Protein AF-A0A3N5Q572-F1 (afdb_monomer_lite)

Secondary structure (DSSP, 8-state):
-HHHHHHHHTTPEEE--TTHHHHHT-TTHHHHHHSHHHHHHT-HHHHHHHH-------B-HHHHHHHHHHHHHHHHHHHHHSPPHHHH-HHHHHHHHHHHHT-----HHHHHHHHHSEEE-GGG-HHHHHHHHHS-TTT-SHHHHHHHHHHH-GGGGGSPEEETTEEE-TT--HHHHHHHHHHHTTT-------HHHHHHHHTHHHHHHHHHSHHHHT-TTB-HHHHHHHHHHHHTS--GGGHHHHHHHHHHHHHHHHHH--

Foldseek 3Di:
DVPLLVCVVVQHEAEDAVLVCLLALNFLVQCVPPVVVCLLVVVLVSVVVSLDDPAFCFFDPVVVVVVVVVSSVLSVVLCVPPDRCVVCPVSVSRSVSCVVSVSPPDDLVVVVSVVRHNYHYPCVPPVNVVVSVVDPPVCRRLQVVLVVCCVPPVVVQQQFDDDPQDTHHRPDGPVRVVVNCVVVVVVDPGDPPCVLVVVVVVCLVVLVCQLVDPCNVPPNGGPSVSLVCLSCCCPVVVPVVSSRNNVVV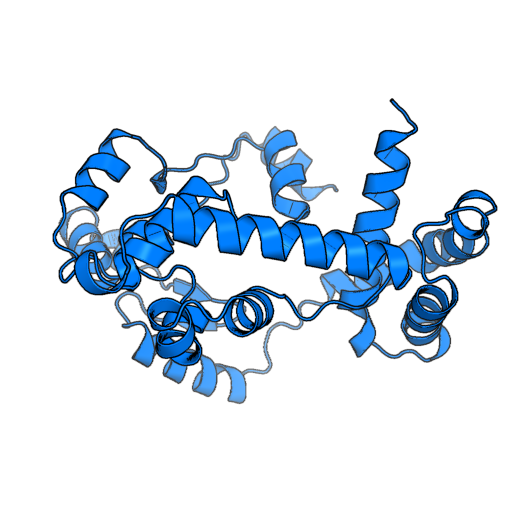VSVVVVVVVVVVD

Sequence (262 aa):
MQFYSALHNQNKIVIDGTYGELARRRFLNNILLKGRGAVFNRDYEKIISLLRANRPQIFREDYVRQMKKGVRYLVEEAFNTLPPAKEYGIKNWLELFMIRNHLVTTTAEQARSDKMLINYMPFIQPSLLKIIFQTPAGKRNNNLFYKIIKQLSPELSKIPLVKGDVIYPFGLGTLSTSVYIRLKGRTKTGYKDNLQYDFLNSLEEYVQDTINSGDFLSCDYYDHQEIKNIVNGYYTNKNLSLANDLDWWLTFDIWRKNLHNR

Radius of gyration: 21.71 Å; chains: 1; bounding box: 51×47×58 Å

pLDDT: mean 86.16, std 10.63, range [45.09, 98.0]

Structure (mmCIF, N/CA/C/O backbone):
data_AF-A0A3N5Q572-F1
#
_entry.id   AF-A0A3N5Q572-F1
#
loop_
_atom_site.group_PDB
_atom_site.id
_atom_site.type_symbol
_atom_site.label_atom_id
_atom_site.label_alt_id
_atom_site.label_comp_id
_atom_site.label_asym_id
_atom_site.label_entity_id
_atom_site.label_seq_id
_atom_site.pdbx_PDB_ins_code
_atom_site.Cartn_x
_atom_site.Cartn_y
_atom_site.Cartn_z
_atom_site.occupancy
_atom_site.B_iso_or_equiv
_atom_site.auth_seq_id
_atom_site.auth_comp_id
_atom_site.auth_asym_id
_atom_site.auth_atom_id
_atom_site.pdbx_PDB_model_num
ATOM 1 N N . MET A 1 1 ? 21.287 -2.437 -0.243 1.00 46.19 1 MET A N 1
ATOM 2 C CA . MET A 1 1 ? 21.520 -3.786 0.333 1.00 46.19 1 MET A CA 1
ATOM 3 C C . MET A 1 1 ? 22.348 -3.787 1.626 1.00 46.19 1 MET A C 1
ATOM 5 O O . MET A 1 1 ? 22.076 -4.626 2.469 1.00 46.19 1 MET A O 1
ATOM 9 N N . GLN A 1 2 ? 23.287 -2.854 1.849 1.00 50.19 2 GLN A N 1
ATOM 10 C CA . GLN A 1 2 ? 24.156 -2.850 3.047 1.00 50.19 2 GLN A CA 1
ATOM 11 C C . GLN A 1 2 ? 23.438 -2.659 4.404 1.00 50.19 2 GLN A C 1
ATOM 13 O O . GLN A 1 2 ? 23.922 -3.156 5.417 1.00 50.19 2 GLN A O 1
ATOM 18 N N . PHE A 1 3 ? 22.279 -1.991 4.449 1.00 60.66 3 PHE A N 1
ATOM 19 C CA . PHE A 1 3 ? 21.608 -1.680 5.720 1.00 60.66 3 PHE A CA 1
ATOM 20 C C . PHE A 1 3 ? 20.979 -2.893 6.418 1.00 60.66 3 PHE A C 1
ATOM 22 O O . PHE A 1 3 ? 21.098 -3.015 7.634 1.00 60.66 3 PHE A O 1
ATOM 29 N N . TYR A 1 4 ? 20.336 -3.809 5.688 1.00 67.25 4 TYR A N 1
ATOM 30 C CA . TYR A 1 4 ? 19.666 -4.952 6.318 1.00 67.25 4 TYR A CA 1
ATOM 31 C C . TYR A 1 4 ? 20.654 -5.975 6.871 1.00 67.25 4 TYR A C 1
ATOM 33 O O . TYR A 1 4 ? 20.485 -6.424 8.000 1.00 67.25 4 TYR A O 1
ATOM 41 N N . SER A 1 5 ? 21.743 -6.250 6.151 1.00 70.00 5 SER A N 1
ATOM 42 C CA . SER A 1 5 ? 22.830 -7.086 6.668 1.00 70.00 5 SER A CA 1
ATOM 43 C C . SER A 1 5 ? 23.487 -6.458 7.900 1.00 70.00 5 SER A C 1
ATOM 45 O O . SER A 1 5 ? 23.776 -7.163 8.859 1.00 70.00 5 SER A O 1
ATOM 47 N N . ALA A 1 6 ? 23.670 -5.131 7.925 1.00 76.94 6 ALA A N 1
ATOM 48 C CA . ALA A 1 6 ? 24.192 -4.440 9.103 1.00 76.94 6 ALA A CA 1
ATOM 49 C C . ALA A 1 6 ? 23.246 -4.557 10.311 1.00 76.94 6 ALA A C 1
ATOM 51 O O . ALA A 1 6 ? 23.702 -4.852 11.413 1.00 76.94 6 ALA A O 1
ATOM 52 N N . LEU A 1 7 ? 21.936 -4.379 10.114 1.00 79.12 7 LEU A N 1
ATOM 53 C CA . LEU A 1 7 ? 20.933 -4.530 11.174 1.00 79.12 7 LEU A CA 1
ATOM 54 C C . LEU A 1 7 ? 20.849 -5.971 11.692 1.00 79.12 7 LEU A C 1
ATOM 56 O O . LEU A 1 7 ? 20.799 -6.176 12.905 1.00 79.12 7 LEU A O 1
ATOM 60 N N . HIS A 1 8 ? 20.893 -6.953 10.790 1.00 78.19 8 HIS A N 1
ATOM 61 C CA . HIS A 1 8 ? 20.947 -8.371 11.134 1.00 78.19 8 HIS A CA 1
ATOM 62 C C . HIS A 1 8 ? 22.201 -8.696 11.957 1.00 78.19 8 HIS A C 1
ATOM 64 O O . HIS A 1 8 ? 22.098 -9.252 13.044 1.00 78.19 8 HIS A O 1
ATOM 70 N N . ASN A 1 9 ? 23.381 -8.268 11.497 1.00 82.69 9 ASN A N 1
ATOM 71 C CA . ASN A 1 9 ? 24.654 -8.502 12.192 1.00 82.69 9 ASN A CA 1
ATOM 72 C C . ASN A 1 9 ? 24.723 -7.811 13.561 1.00 82.69 9 ASN A C 1
ATOM 74 O O . ASN A 1 9 ? 25.453 -8.246 14.446 1.00 82.69 9 ASN A O 1
ATOM 78 N N . GLN A 1 10 ? 23.955 -6.739 13.750 1.00 85.44 10 GLN A N 1
ATOM 79 C CA . GLN A 1 10 ? 23.807 -6.050 15.029 1.00 85.44 10 GLN A CA 1
ATOM 80 C C . GLN A 1 10 ? 22.695 -6.640 15.917 1.00 85.44 10 GLN A C 1
ATOM 82 O O . GLN A 1 10 ? 22.351 -6.027 16.932 1.00 85.44 10 GLN A O 1
ATOM 87 N N . ASN A 1 11 ? 22.111 -7.785 15.540 1.00 84.25 11 ASN A N 1
ATOM 88 C CA . ASN A 1 11 ? 20.992 -8.435 16.227 1.00 84.25 11 ASN A CA 1
ATOM 89 C C . ASN A 1 11 ? 19.823 -7.473 16.502 1.00 84.25 11 ASN A C 1
ATOM 91 O O . ASN A 1 11 ? 19.213 -7.488 17.574 1.00 84.25 11 ASN A O 1
ATOM 95 N N . LYS A 1 12 ? 19.531 -6.578 15.551 1.00 84.81 12 LYS A N 1
ATOM 96 C CA . LYS A 1 12 ? 18.399 -5.656 15.667 1.00 84.81 12 LYS A CA 1
ATOM 97 C C . LYS A 1 12 ? 17.111 -6.359 15.256 1.00 84.81 12 LYS A C 1
ATOM 99 O O . LYS A 1 12 ? 17.065 -7.071 14.257 1.00 84.81 12 LYS A O 1
ATOM 104 N N . ILE A 1 13 ? 16.057 -6.103 16.022 1.00 83.56 13 ILE A N 1
ATOM 105 C CA . ILE A 1 13 ? 14.702 -6.582 15.749 1.00 83.56 13 ILE A CA 1
ATOM 106 C C . ILE A 1 13 ? 13.901 -5.417 15.177 1.00 83.56 13 ILE A C 1
ATOM 108 O O . ILE A 1 13 ? 13.904 -4.318 15.738 1.00 83.56 13 ILE A O 1
ATOM 112 N N . VAL A 1 14 ? 13.200 -5.657 14.073 1.00 84.19 14 VAL A N 1
ATOM 113 C CA . VAL A 1 14 ? 12.215 -4.715 13.537 1.00 84.19 14 VAL A CA 1
ATOM 114 C C . VAL A 1 14 ? 10.890 -4.957 14.243 1.00 84.19 14 VAL A C 1
ATOM 116 O O . VAL A 1 14 ? 10.452 -6.095 14.358 1.00 84.19 14 VAL A O 1
ATOM 119 N N . ILE A 1 15 ? 10.250 -3.894 14.732 1.00 83.75 15 ILE A N 1
ATOM 120 C CA . ILE A 1 15 ? 8.913 -3.973 15.329 1.00 83.75 15 ILE A CA 1
ATOM 121 C C . ILE A 1 15 ? 7.907 -3.404 14.331 1.00 83.75 15 ILE A C 1
ATOM 123 O O . ILE A 1 15 ? 7.868 -2.191 14.115 1.00 83.75 15 ILE A O 1
ATOM 127 N N . ASP A 1 16 ? 7.074 -4.264 13.750 1.00 80.44 16 ASP A N 1
ATOM 128 C CA . ASP A 1 16 ? 6.058 -3.870 12.773 1.00 80.44 16 ASP A CA 1
ATOM 129 C C . ASP A 1 16 ? 4.677 -3.664 13.425 1.00 80.44 16 ASP A C 1
ATOM 131 O O . ASP A 1 16 ? 4.068 -4.546 14.039 1.00 80.44 16 ASP A O 1
ATOM 135 N N . GLY A 1 17 ? 4.167 -2.442 13.270 1.00 78.12 17 GLY A N 1
ATOM 136 C CA . GLY A 1 17 ? 2.892 -1.982 13.801 1.00 78.12 17 GLY A CA 1
ATOM 137 C C . GLY A 1 17 ? 1.684 -2.113 12.867 1.00 78.12 17 GLY A C 1
ATOM 138 O O . GLY A 1 17 ? 0.626 -1.602 13.238 1.00 78.12 17 GLY A O 1
ATOM 139 N N . THR A 1 18 ? 1.802 -2.737 11.689 1.00 75.44 18 THR A N 1
ATOM 140 C CA . THR A 1 18 ? 0.791 -2.716 10.606 1.00 75.44 18 THR A CA 1
ATOM 141 C C . THR A 1 18 ? -0.612 -3.108 11.082 1.00 75.44 18 THR A C 1
ATOM 143 O O . THR A 1 18 ? -1.583 -2.382 10.856 1.00 75.44 18 THR A O 1
ATOM 146 N N . TYR A 1 19 ? -0.737 -4.195 11.848 1.00 77.31 19 TYR A N 1
ATOM 147 C CA . TYR A 1 19 ? -2.032 -4.646 12.380 1.00 77.31 19 TYR A CA 1
ATOM 148 C C . TYR A 1 19 ? -2.569 -3.791 13.538 1.00 77.31 19 TYR A C 1
ATOM 150 O O . TYR A 1 19 ? -3.722 -3.948 13.943 1.00 77.31 19 TYR A O 1
ATOM 158 N N . GLY A 1 20 ? -1.800 -2.819 14.037 1.00 81.81 20 GLY A N 1
ATOM 159 C CA . GLY A 1 20 ? -2.283 -1.829 15.001 1.00 81.81 20 GLY A CA 1
ATOM 160 C C . GLY A 1 20 ? -3.432 -0.977 14.452 1.00 81.81 20 GLY A C 1
ATOM 161 O O . GLY A 1 20 ? -4.252 -0.470 15.222 1.00 81.81 20 GLY A O 1
ATOM 162 N N . GLU A 1 21 ? -3.564 -0.874 13.127 1.00 80.56 21 GLU A N 1
ATOM 163 C CA . GLU A 1 21 ? -4.696 -0.202 12.484 1.00 80.56 21 GLU A CA 1
ATOM 164 C C . GLU A 1 21 ? -6.033 -0.934 12.715 1.00 80.56 21 GLU A C 1
ATOM 166 O O . GLU A 1 21 ? -7.078 -0.274 12.714 1.00 80.56 21 GLU A O 1
ATOM 171 N N . LEU A 1 22 ? -6.016 -2.245 13.019 1.00 79.75 22 LEU A N 1
ATOM 172 C CA . LEU A 1 22 ? -7.206 -3.006 13.432 1.00 79.75 22 LEU A CA 1
ATOM 173 C C . LEU A 1 22 ? -7.758 -2.446 14.741 1.00 79.75 22 LEU A C 1
ATOM 175 O O . LEU A 1 22 ? -8.937 -2.120 14.867 1.00 79.75 22 LEU A O 1
ATOM 179 N N . ALA A 1 23 ? -6.869 -2.275 15.716 1.00 80.75 23 ALA A N 1
ATOM 180 C CA . ALA A 1 23 ? -7.218 -1.792 17.041 1.00 80.75 23 ALA A CA 1
ATOM 181 C C . ALA A 1 23 ? -7.601 -0.305 17.054 1.00 80.75 23 ALA A C 1
ATOM 183 O O . ALA A 1 23 ? -8.328 0.155 17.935 1.00 80.75 23 ALA A O 1
ATOM 184 N N . ARG A 1 24 ? -7.117 0.461 16.071 1.00 80.38 24 ARG A N 1
ATOM 185 C CA . ARG A 1 24 ? -7.415 1.891 15.905 1.00 80.38 24 ARG A CA 1
ATOM 186 C C . ARG A 1 24 ? -8.598 2.160 14.974 1.00 80.38 24 ARG A C 1
ATOM 188 O O . ARG A 1 24 ? -9.027 3.311 14.891 1.00 80.38 24 ARG A O 1
ATOM 195 N N . ARG A 1 25 ? -9.123 1.126 14.303 1.00 79.00 25 ARG A N 1
ATOM 196 C CA . ARG A 1 25 ? -10.220 1.182 13.319 1.00 79.00 25 ARG A CA 1
ATOM 197 C C . ARG A 1 25 ? -9.937 2.086 12.127 1.00 79.00 25 ARG A C 1
ATOM 199 O O . ARG A 1 25 ? -10.730 2.970 11.796 1.00 79.00 25 ARG A O 1
ATOM 206 N N . ARG A 1 26 ? -8.773 1.895 11.515 1.00 77.44 26 ARG A N 1
ATOM 207 C CA . ARG A 1 26 ? -8.289 2.760 10.430 1.00 77.44 26 ARG A CA 1
ATOM 208 C C . ARG A 1 26 ? -8.079 2.041 9.100 1.00 77.44 26 ARG A C 1
ATOM 210 O O . ARG A 1 26 ? -7.725 2.689 8.114 1.00 77.44 26 ARG A O 1
ATOM 217 N N . PHE A 1 27 ? -8.352 0.740 9.048 1.00 77.19 27 PHE A N 1
ATOM 218 C CA . PHE A 1 27 ? -8.340 -0.003 7.796 1.00 77.19 27 PHE A CA 1
ATOM 219 C C . PHE A 1 27 ? -9.382 0.520 6.810 1.00 77.19 27 PHE A C 1
ATOM 221 O O . PHE A 1 27 ? -10.511 0.836 7.184 1.00 77.19 27 PHE A O 1
ATOM 228 N N . LEU A 1 28 ? -8.976 0.606 5.539 1.00 79.31 28 LEU A N 1
ATOM 229 C CA . LEU A 1 28 ? -9.836 0.977 4.414 1.00 79.31 28 LEU A CA 1
ATOM 230 C C . LEU A 1 28 ? -10.645 2.263 4.644 1.00 79.31 28 LEU A C 1
ATOM 232 O O . LEU A 1 28 ? -11.775 2.397 4.173 1.00 79.31 28 LEU A O 1
ATOM 236 N N . ASN A 1 29 ? -10.054 3.254 5.324 1.00 81.56 29 ASN A N 1
ATOM 237 C CA . ASN A 1 29 ? -10.704 4.544 5.572 1.00 81.56 29 ASN A CA 1
ATOM 238 C C . ASN A 1 29 ? -11.203 5.216 4.282 1.00 81.56 29 ASN A C 1
ATOM 240 O O . ASN A 1 29 ? -12.213 5.909 4.313 1.00 81.56 29 ASN A O 1
ATOM 244 N N . ASN A 1 30 ? -10.541 4.998 3.141 1.00 81.69 30 ASN A N 1
ATOM 245 C CA . ASN A 1 30 ? -11.011 5.518 1.857 1.00 81.69 30 ASN A CA 1
ATOM 246 C C . ASN A 1 30 ? -12.386 4.938 1.471 1.00 81.69 30 ASN A C 1
ATOM 248 O O . ASN A 1 30 ? -13.273 5.686 1.067 1.00 81.69 30 ASN A O 1
ATOM 252 N N . ILE A 1 31 ? -12.602 3.635 1.684 1.00 88.25 31 ILE A N 1
ATOM 253 C CA . ILE A 1 31 ? -13.906 2.988 1.475 1.00 88.25 31 ILE A CA 1
ATOM 254 C C . ILE A 1 31 ? -14.907 3.454 2.529 1.00 88.25 31 ILE A C 1
ATOM 256 O O . ILE A 1 31 ? -16.041 3.780 2.193 1.00 88.25 31 ILE A O 1
ATOM 260 N N . LEU A 1 32 ? -14.493 3.576 3.790 1.00 87.38 32 LEU A N 1
ATOM 261 C CA . LEU A 1 32 ? -15.371 4.089 4.840 1.00 87.38 32 LEU A CA 1
ATOM 262 C C . LEU A 1 32 ? -15.890 5.506 4.533 1.00 87.38 32 LEU A C 1
ATOM 264 O O . LEU A 1 32 ? -17.063 5.791 4.768 1.00 87.38 32 LEU A O 1
ATOM 268 N N . LEU A 1 33 ? -15.022 6.389 4.032 1.00 86.50 33 LEU A N 1
ATOM 269 C CA . LEU A 1 33 ? -15.335 7.799 3.796 1.00 86.50 33 LEU A CA 1
ATOM 270 C C . LEU A 1 33 ? -16.029 8.037 2.450 1.00 86.50 33 LEU A C 1
ATOM 272 O O . LEU A 1 33 ? -16.951 8.843 2.386 1.00 86.50 33 LEU A O 1
ATOM 276 N N . LYS A 1 34 ? -15.596 7.358 1.382 1.00 89.94 34 LYS A N 1
ATOM 277 C CA . LYS A 1 34 ? -16.059 7.616 0.003 1.00 89.94 34 LYS A CA 1
ATOM 278 C C . LYS A 1 34 ? -16.878 6.479 -0.609 1.00 89.94 34 LYS A C 1
ATOM 280 O O . LYS A 1 34 ? -17.519 6.677 -1.635 1.00 89.94 34 LYS A O 1
ATOM 285 N N . GLY A 1 35 ? -16.839 5.291 -0.013 1.00 90.94 35 GLY A N 1
ATOM 286 C CA . GLY A 1 35 ? -17.440 4.059 -0.535 1.00 90.94 35 GLY A CA 1
ATOM 287 C C . GLY A 1 35 ? -18.535 3.472 0.351 1.00 90.94 35 GLY A C 1
ATOM 288 O O . GLY A 1 35 ? -18.957 2.345 0.118 1.00 90.94 35 GLY A O 1
ATOM 289 N N . ARG A 1 36 ? -19.020 4.196 1.369 1.00 92.75 36 ARG A N 1
ATOM 290 C CA . ARG A 1 36 ? -20.021 3.661 2.308 1.00 92.75 36 ARG A CA 1
ATOM 291 C C . ARG A 1 36 ? -21.300 3.195 1.614 1.00 92.75 36 ARG A C 1
ATOM 293 O O . ARG A 1 36 ? -21.785 2.108 1.915 1.00 92.75 36 ARG A O 1
ATOM 300 N N . GLY A 1 37 ? -21.818 3.997 0.684 1.00 93.69 37 GLY A N 1
ATOM 301 C CA . GLY A 1 37 ? -22.975 3.618 -0.132 1.00 93.69 37 GLY A CA 1
ATOM 302 C C . GLY A 1 37 ? -22.694 2.375 -0.976 1.00 93.69 37 GLY A C 1
ATOM 303 O O . GLY A 1 37 ? -23.518 1.469 -1.011 1.00 93.69 37 GLY A O 1
ATOM 304 N N . ALA A 1 38 ? -21.492 2.281 -1.552 1.00 94.56 38 ALA A N 1
ATOM 305 C CA . ALA A 1 38 ? -21.084 1.130 -2.349 1.00 94.56 38 ALA A CA 1
ATOM 306 C C . ALA A 1 38 ? -21.069 -0.173 -1.539 1.00 94.56 38 ALA A C 1
ATOM 308 O O . ALA A 1 38 ? -21.547 -1.193 -2.023 1.00 94.56 38 ALA A O 1
ATOM 309 N N . VAL A 1 39 ? -20.627 -0.138 -0.275 1.00 94.62 39 VAL A N 1
ATOM 310 C CA . VAL A 1 39 ? -20.701 -1.316 0.606 1.00 94.62 39 VAL A CA 1
ATOM 311 C C . VAL A 1 39 ? -22.153 -1.728 0.869 1.00 94.62 39 VAL A C 1
ATOM 313 O O . VAL A 1 39 ? -22.484 -2.907 0.801 1.00 94.62 39 VAL A O 1
ATOM 316 N N . PHE A 1 40 ? -23.046 -0.780 1.162 1.00 94.38 40 PHE A N 1
ATOM 317 C CA . PHE A 1 40 ? -24.444 -1.116 1.460 1.00 94.38 40 PHE A CA 1
ATOM 318 C C . PHE A 1 40 ? -25.248 -1.573 0.244 1.00 94.38 40 PHE A C 1
ATOM 320 O O . PHE A 1 40 ? -26.175 -2.367 0.410 1.00 94.38 40 PHE A O 1
ATOM 327 N N . ASN A 1 41 ? -24.887 -1.084 -0.940 1.00 94.94 41 ASN A N 1
ATOM 328 C CA . ASN A 1 41 ? -25.555 -1.394 -2.199 1.00 94.94 41 ASN A CA 1
ATOM 329 C C . ASN A 1 41 ? -24.874 -2.531 -2.970 1.00 94.94 41 ASN A C 1
ATOM 331 O O . ASN A 1 41 ? -25.345 -2.877 -4.047 1.00 94.94 41 ASN A O 1
ATOM 335 N N . ARG A 1 42 ? -23.786 -3.105 -2.433 1.00 94.06 42 ARG A N 1
ATOM 336 C CA . ARG A 1 42 ? -22.972 -4.131 -3.105 1.00 94.06 42 ARG A CA 1
ATOM 337 C C . ARG A 1 42 ? -22.466 -3.675 -4.485 1.00 94.06 42 ARG A C 1
ATOM 339 O O . ARG A 1 42 ? -22.431 -4.448 -5.433 1.00 94.06 42 ARG A O 1
ATOM 346 N N . ASP A 1 43 ? -22.063 -2.411 -4.596 1.00 95.06 43 ASP A N 1
ATOM 347 C CA . ASP A 1 43 ? -21.454 -1.860 -5.813 1.00 95.06 43 ASP A CA 1
ATOM 348 C C . ASP A 1 43 ? -19.975 -2.262 -5.875 1.00 95.06 43 ASP A C 1
ATOM 350 O O . ASP A 1 43 ? -19.090 -1.590 -5.331 1.00 95.06 43 ASP A O 1
ATOM 354 N N . TYR A 1 44 ? -19.720 -3.408 -6.505 1.00 93.81 44 TYR A N 1
ATOM 355 C CA . TYR A 1 44 ? -18.394 -4.012 -6.585 1.00 93.81 44 TYR A CA 1
ATOM 356 C C . TYR A 1 44 ? -17.398 -3.114 -7.318 1.00 93.81 44 TYR A C 1
ATOM 358 O O . TYR A 1 44 ? -16.288 -2.910 -6.831 1.00 93.81 44 TYR A O 1
ATOM 366 N N . GLU A 1 45 ? -17.801 -2.507 -8.435 1.00 93.25 45 GLU A N 1
ATOM 367 C CA . GLU A 1 45 ? -16.923 -1.669 -9.257 1.00 93.25 45 GLU A CA 1
ATOM 368 C C . GLU A 1 45 ? -16.438 -0.442 -8.487 1.00 93.25 45 GLU A C 1
ATOM 370 O O . GLU A 1 45 ? -15.246 -0.105 -8.502 1.00 93.25 45 GLU A O 1
ATOM 375 N N . LYS A 1 46 ? -17.327 0.195 -7.716 1.00 94.06 46 LYS A N 1
ATOM 376 C CA . LYS A 1 46 ? -16.919 1.317 -6.875 1.00 94.06 46 LYS A CA 1
ATOM 377 C C . LYS A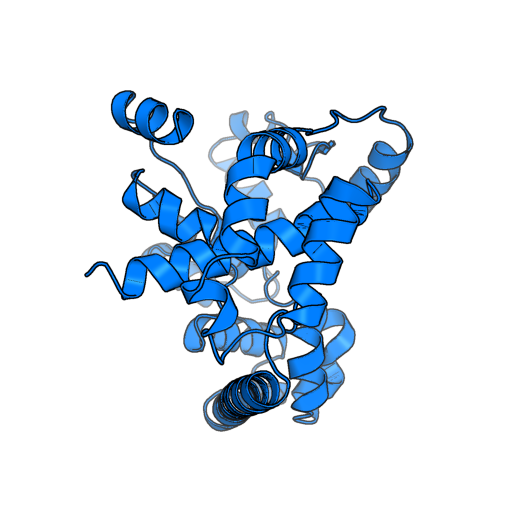 1 46 ? -15.950 0.882 -5.780 1.00 94.06 46 LYS A C 1
ATOM 379 O O . LYS A 1 46 ? -14.981 1.601 -5.530 1.00 94.06 46 LYS A O 1
ATOM 384 N N . ILE A 1 47 ? -16.157 -0.276 -5.153 1.00 92.75 47 ILE A N 1
ATOM 385 C CA . ILE A 1 47 ? -15.219 -0.814 -4.156 1.00 92.75 47 ILE A CA 1
ATOM 386 C C . ILE A 1 47 ? -13.855 -1.109 -4.784 1.00 92.75 47 ILE A C 1
ATOM 388 O O . ILE A 1 47 ? -12.845 -0.639 -4.261 1.00 92.75 47 ILE A O 1
ATOM 392 N N . ILE A 1 48 ? -13.818 -1.789 -5.931 1.00 91.38 48 ILE A N 1
ATOM 393 C CA . ILE A 1 48 ? -12.584 -2.100 -6.669 1.00 91.38 48 ILE A CA 1
ATOM 394 C C . ILE A 1 48 ? -11.822 -0.813 -7.004 1.00 91.38 48 ILE A C 1
ATOM 396 O O . ILE A 1 48 ? -10.617 -0.723 -6.764 1.00 91.38 48 ILE A O 1
ATOM 400 N N . SER A 1 49 ? -12.522 0.227 -7.470 1.00 90.19 49 SER A N 1
ATOM 401 C CA . SER A 1 49 ? -11.902 1.524 -7.768 1.00 90.19 49 SER A CA 1
ATOM 402 C C . SER A 1 49 ? -11.253 2.185 -6.544 1.00 90.19 49 SER A C 1
ATOM 404 O O . SER A 1 49 ? -10.259 2.893 -6.679 1.00 90.19 49 SER A O 1
ATOM 406 N N . LEU A 1 50 ? -11.797 1.949 -5.344 1.00 90.00 50 LEU A N 1
ATOM 407 C CA . LEU A 1 50 ? -11.293 2.504 -4.085 1.00 90.00 50 LEU A CA 1
ATOM 408 C C . LEU A 1 50 ? -10.184 1.653 -3.451 1.00 90.00 50 LEU A C 1
ATOM 410 O O . LEU A 1 50 ? -9.460 2.173 -2.597 1.00 90.00 50 LEU A O 1
ATOM 414 N N . LEU A 1 51 ? -10.071 0.381 -3.849 1.00 86.38 51 LEU A N 1
ATOM 415 C CA . LEU A 1 51 ? -8.974 -0.524 -3.493 1.00 86.38 51 LEU A CA 1
ATOM 416 C C . LEU A 1 51 ? -7.743 -0.319 -4.380 1.00 86.38 51 LEU A C 1
ATOM 418 O O . LEU A 1 51 ? -6.620 -0.540 -3.934 1.00 86.38 51 LEU A O 1
ATOM 422 N N . ARG A 1 52 ? -7.946 0.101 -5.633 1.00 83.25 52 ARG A N 1
ATOM 423 C CA . ARG A 1 52 ? -6.869 0.263 -6.608 1.00 83.25 52 ARG A CA 1
ATOM 424 C C . ARG A 1 52 ? -5.882 1.354 -6.176 1.00 83.25 52 ARG A C 1
ATOM 426 O O . ARG A 1 52 ? -6.257 2.506 -5.964 1.00 83.25 52 ARG A O 1
ATOM 433 N N . ALA A 1 53 ? -4.600 1.000 -6.117 1.00 76.19 53 ALA A N 1
ATOM 434 C CA . ALA A 1 53 ? -3.517 1.975 -6.071 1.00 76.19 53 ALA A CA 1
ATOM 435 C C . ALA A 1 53 ? -3.315 2.591 -7.465 1.00 76.19 53 ALA A C 1
ATOM 437 O O . ALA A 1 53 ? -3.409 1.891 -8.475 1.00 76.19 53 ALA A O 1
ATOM 438 N N . ASN A 1 54 ? -3.023 3.891 -7.528 1.00 75.44 54 ASN A N 1
ATOM 439 C CA . ASN A 1 54 ? -2.646 4.530 -8.784 1.00 75.44 54 ASN A CA 1
ATOM 440 C C . ASN A 1 54 ? -1.212 4.103 -9.130 1.00 75.44 54 ASN A C 1
ATOM 442 O O . ASN A 1 54 ? -0.264 4.584 -8.513 1.00 75.44 54 ASN A O 1
ATOM 446 N N . ARG A 1 55 ? -1.076 3.128 -10.028 1.00 82.50 55 ARG A N 1
ATOM 447 C CA . ARG A 1 55 ? 0.195 2.567 -10.501 1.00 82.50 55 ARG A CA 1
ATOM 448 C C . ARG A 1 55 ? 0.187 2.550 -12.029 1.00 82.50 55 ARG A C 1
ATOM 450 O O . ARG A 1 55 ? -0.902 2.377 -12.596 1.00 82.50 55 ARG A O 1
ATOM 457 N N . PRO A 1 56 ? 1.353 2.703 -12.674 1.00 85.56 56 PRO A N 1
ATOM 458 C CA . PRO A 1 56 ? 1.453 2.664 -14.126 1.00 85.56 56 PRO A CA 1
ATOM 459 C C . PRO A 1 56 ? 1.029 1.287 -14.632 1.00 85.56 56 PRO A C 1
ATOM 461 O O . PRO A 1 56 ? 1.214 0.261 -13.963 1.00 85.56 56 PRO A O 1
ATOM 464 N N . GLN A 1 57 ? 0.431 1.260 -15.818 1.00 89.75 57 GLN A N 1
ATOM 465 C CA . GLN A 1 57 ? -0.027 0.024 -16.432 1.00 89.75 57 GLN A CA 1
ATOM 466 C C . GLN A 1 57 ? 1.114 -0.615 -17.229 1.00 89.75 57 GLN A C 1
ATOM 468 O O . GLN A 1 57 ? 1.131 -0.577 -18.447 1.00 89.75 57 GLN A O 1
ATOM 473 N N . ILE A 1 58 ? 2.055 -1.245 -16.526 1.00 95.12 58 ILE A N 1
ATOM 474 C CA . ILE A 1 58 ? 3.213 -1.933 -17.134 1.00 95.12 58 ILE A CA 1
ATOM 475 C C . ILE A 1 58 ? 2.842 -3.256 -17.829 1.00 95.12 58 ILE A C 1
ATOM 477 O O . ILE A 1 58 ? 3.704 -3.951 -18.361 1.00 95.12 58 ILE A O 1
ATOM 481 N N . PHE A 1 59 ? 1.567 -3.640 -17.768 1.00 96.06 59 PHE A N 1
ATOM 482 C CA . PHE A 1 59 ? 1.049 -4.902 -18.275 1.00 96.06 59 PHE A CA 1
ATOM 483 C C . PHE A 1 59 ? 0.147 -4.670 -19.476 1.00 96.06 59 PHE A C 1
ATOM 485 O O . PHE A 1 59 ? -0.639 -3.717 -19.486 1.00 96.06 59 PHE A O 1
ATOM 492 N N . ARG A 1 60 ? 0.166 -5.605 -20.428 1.00 95.88 60 ARG A N 1
ATOM 493 C CA . ARG A 1 60 ? -0.784 -5.586 -21.543 1.00 95.88 60 ARG A CA 1
ATOM 494 C C . ARG A 1 60 ? -2.223 -5.668 -21.049 1.00 95.88 60 ARG A C 1
ATOM 496 O O . ARG A 1 60 ? -2.544 -6.215 -19.989 1.00 95.88 60 ARG A O 1
ATOM 503 N N . GLU A 1 61 ? -3.115 -5.106 -21.854 1.00 94.38 61 GLU A N 1
ATOM 504 C CA . GLU A 1 61 ? -4.508 -4.906 -21.475 1.00 94.38 61 GLU A CA 1
ATOM 505 C C . GLU A 1 61 ? -5.259 -6.218 -21.184 1.00 94.38 61 GLU A C 1
ATOM 507 O O . GLU A 1 61 ? -6.131 -6.266 -20.318 1.00 94.38 61 GLU A O 1
ATOM 512 N N . ASP A 1 62 ? -4.921 -7.303 -21.872 1.00 95.56 62 ASP A N 1
ATOM 513 C CA . ASP A 1 62 ? -5.486 -8.631 -21.651 1.00 95.56 62 ASP A CA 1
ATOM 514 C C . ASP A 1 62 ? -5.161 -9.183 -20.256 1.00 95.56 62 ASP A C 1
ATOM 516 O O . ASP A 1 62 ? -6.084 -9.608 -19.552 1.00 95.56 62 ASP A O 1
ATOM 520 N N . TYR A 1 63 ? -3.909 -9.086 -19.805 1.00 94.44 63 TYR A N 1
ATOM 521 C CA . TYR A 1 63 ? -3.524 -9.443 -18.434 1.00 94.44 63 TYR A CA 1
ATOM 522 C C . TYR A 1 63 ? -4.180 -8.524 -17.405 1.00 94.44 63 TYR A C 1
ATOM 524 O O . TYR A 1 63 ? -4.674 -8.987 -16.374 1.00 94.44 63 TYR A O 1
ATOM 532 N N . VAL A 1 64 ? -4.287 -7.226 -17.699 1.00 92.56 64 VAL A N 1
ATOM 533 C CA . VAL A 1 64 ? -5.009 -6.277 -16.838 1.00 92.56 64 VAL A CA 1
ATOM 534 C C . VAL A 1 64 ? -6.481 -6.659 -16.701 1.00 92.56 64 VAL A C 1
ATOM 536 O O . VAL A 1 64 ? -7.030 -6.604 -15.598 1.00 92.56 64 VAL A O 1
ATOM 539 N N . ARG A 1 65 ? -7.136 -7.088 -17.785 1.00 93.56 65 ARG A N 1
ATOM 540 C CA . ARG A 1 65 ? -8.517 -7.591 -17.738 1.00 93.56 65 ARG A CA 1
ATOM 541 C C . ARG A 1 65 ? -8.626 -8.852 -16.884 1.00 93.56 65 ARG A C 1
ATOM 543 O O . ARG A 1 65 ? -9.576 -8.955 -16.109 1.00 93.56 65 ARG A O 1
ATOM 550 N N . GLN A 1 66 ? -7.674 -9.780 -16.974 1.00 94.12 66 GLN A N 1
ATOM 551 C CA . GLN A 1 66 ? -7.657 -10.978 -16.127 1.00 94.12 66 GLN A CA 1
ATOM 552 C C . GLN A 1 66 ? -7.485 -10.629 -14.642 1.00 94.12 66 GLN A C 1
ATOM 554 O O . GLN A 1 66 ? -8.279 -11.077 -13.814 1.00 94.12 66 GLN A O 1
ATOM 559 N N . MET A 1 67 ? -6.536 -9.752 -14.304 1.00 91.19 67 MET A N 1
ATOM 560 C CA . MET A 1 67 ? -6.346 -9.275 -12.929 1.00 91.19 67 MET A CA 1
ATOM 561 C C . MET A 1 67 ? -7.605 -8.588 -12.385 1.00 91.19 67 MET A C 1
ATOM 563 O O . MET A 1 67 ? -8.026 -8.865 -11.262 1.00 91.19 67 MET A O 1
ATOM 567 N N . LYS A 1 68 ? -8.263 -7.741 -13.191 1.00 91.06 68 LYS A N 1
ATOM 568 C CA . LYS A 1 68 ? -9.533 -7.096 -12.814 1.00 91.06 68 LYS A CA 1
ATOM 569 C C . LYS A 1 68 ? -10.639 -8.115 -12.535 1.00 91.06 68 LYS A C 1
ATOM 571 O O . LYS A 1 68 ? -11.355 -7.954 -11.549 1.00 91.06 68 LYS A O 1
ATOM 576 N N . LYS A 1 69 ? -10.761 -9.171 -13.350 1.00 94.12 69 LYS A N 1
ATOM 577 C CA . LYS A 1 69 ? -11.717 -10.267 -13.106 1.00 94.12 69 LYS A CA 1
ATOM 578 C C . LYS A 1 69 ? -11.444 -10.967 -11.773 1.00 94.12 69 LYS A C 1
ATOM 580 O O . LYS A 1 69 ? -12.383 -11.180 -11.013 1.00 94.12 69 LYS A O 1
ATOM 585 N N . GLY A 1 70 ? -10.179 -11.260 -11.462 1.00 92.38 70 GLY A N 1
ATOM 586 C CA . GLY A 1 70 ? -9.794 -11.880 -10.189 1.00 92.38 70 GLY A CA 1
ATOM 587 C C . GLY A 1 70 ? -10.146 -11.014 -8.976 1.00 92.38 70 GLY A C 1
ATOM 588 O O . GLY A 1 70 ? -10.774 -11.487 -8.033 1.00 92.38 70 GLY A O 1
ATOM 589 N N . VAL A 1 71 ? -9.825 -9.716 -9.024 1.00 91.38 71 VAL A N 1
ATOM 590 C CA . VAL A 1 71 ? -10.186 -8.780 -7.944 1.00 91.38 71 VAL A CA 1
ATOM 591 C C . VAL A 1 71 ? -11.703 -8.664 -7.796 1.00 91.38 71 VAL A C 1
ATOM 593 O O . VAL A 1 71 ? -12.208 -8.624 -6.675 1.00 91.38 71 VAL A O 1
ATOM 596 N N . ARG A 1 72 ? -12.442 -8.638 -8.908 1.00 94.44 72 ARG A N 1
ATOM 597 C CA . ARG A 1 72 ? -13.904 -8.609 -8.878 1.00 94.44 72 ARG A CA 1
ATOM 598 C C . ARG A 1 72 ? -14.484 -9.844 -8.197 1.00 94.44 72 ARG A C 1
ATOM 600 O O . ARG A 1 72 ? -15.299 -9.686 -7.295 1.00 94.44 72 ARG A O 1
ATOM 607 N N . TYR A 1 73 ? -14.015 -11.031 -8.572 1.00 94.00 73 TYR A N 1
ATOM 608 C CA . TYR A 1 73 ? -14.421 -12.285 -7.945 1.00 94.00 73 TYR A CA 1
ATOM 609 C C . TYR A 1 73 ? -14.188 -12.263 -6.425 1.00 94.00 73 TYR A C 1
ATOM 611 O O . TYR A 1 73 ? -15.114 -12.537 -5.669 1.00 94.00 73 TYR A O 1
ATOM 619 N N . LEU A 1 74 ? -13.006 -11.832 -5.966 1.00 92.44 74 LEU A N 1
ATOM 620 C CA . LEU A 1 74 ? -12.692 -11.725 -4.532 1.00 92.44 74 LEU A CA 1
ATOM 621 C C . LEU A 1 74 ? -13.639 -10.774 -3.785 1.00 92.44 74 LEU A C 1
ATOM 623 O O . LEU A 1 74 ? -14.078 -11.057 -2.669 1.00 92.44 74 LEU A O 1
ATOM 627 N N . VAL A 1 75 ? -13.966 -9.627 -4.389 1.00 93.62 75 VAL A N 1
ATOM 628 C CA . VAL A 1 75 ? -14.901 -8.665 -3.790 1.00 93.62 75 VAL A CA 1
ATOM 629 C C . VAL A 1 75 ? -16.313 -9.252 -3.728 1.00 93.62 75 VAL A C 1
ATOM 631 O O . VAL A 1 75 ? -16.960 -9.152 -2.686 1.00 93.62 75 VAL A O 1
ATOM 634 N N . GLU A 1 76 ? -16.787 -9.880 -4.804 1.00 94.94 76 GLU A N 1
ATOM 635 C CA . GLU A 1 76 ? -18.099 -10.538 -4.851 1.00 94.94 76 GLU A CA 1
ATOM 636 C C . GLU A 1 76 ? -18.202 -11.668 -3.814 1.00 94.94 76 GLU A C 1
ATOM 638 O O . GLU A 1 76 ? -19.147 -11.702 -3.022 1.00 94.94 76 GLU A O 1
ATOM 643 N N . GLU A 1 77 ? -17.194 -12.538 -3.746 1.00 94.38 77 GLU A N 1
ATOM 644 C CA . GLU A 1 77 ? -17.106 -13.627 -2.773 1.00 94.38 77 GLU A CA 1
ATOM 645 C C . GLU A 1 77 ? -17.126 -13.105 -1.331 1.00 94.38 77 GLU A C 1
ATOM 647 O O . GLU A 1 77 ? -17.839 -13.639 -0.475 1.00 94.38 77 GLU A O 1
ATOM 652 N N . ALA A 1 78 ? -16.418 -12.012 -1.047 1.00 93.75 78 ALA A N 1
ATOM 653 C CA . ALA A 1 78 ? -16.469 -11.387 0.266 1.00 93.75 78 ALA A CA 1
ATOM 654 C C . ALA A 1 78 ? -17.882 -10.911 0.638 1.00 93.75 78 ALA A C 1
ATOM 656 O O . ALA A 1 78 ? -18.310 -11.095 1.775 1.00 93.75 78 ALA A O 1
ATOM 657 N N . PHE A 1 79 ? -18.646 -10.333 -0.293 1.00 94.56 79 PHE A N 1
ATOM 658 C CA . PHE A 1 79 ? -20.037 -9.953 -0.013 1.00 94.56 79 PHE A CA 1
ATOM 659 C C . PHE A 1 79 ? -20.961 -11.151 0.224 1.00 94.56 79 PHE A C 1
ATOM 661 O O . PHE A 1 79 ? -21.963 -11.000 0.927 1.00 94.56 79 PHE A O 1
ATOM 668 N N . ASN A 1 80 ? -20.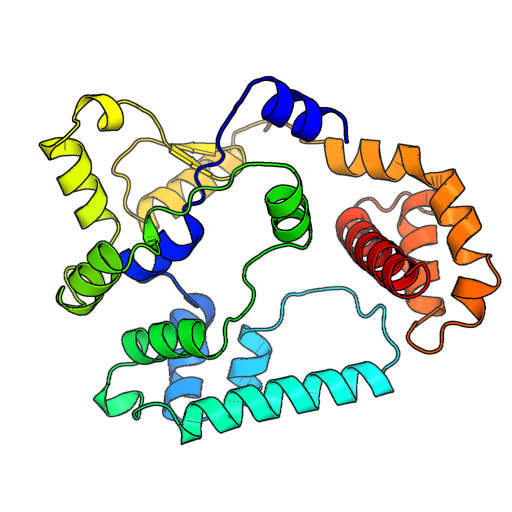629 -12.313 -0.338 1.00 93.88 80 ASN A N 1
ATOM 669 C CA . ASN A 1 80 ? -21.404 -13.543 -0.181 1.00 93.88 80 ASN A CA 1
ATOM 670 C C . ASN A 1 80 ? -21.059 -14.302 1.109 1.00 93.88 80 ASN A C 1
ATOM 672 O O . ASN A 1 80 ? -21.918 -14.974 1.671 1.00 93.88 80 ASN A O 1
ATOM 676 N N . THR A 1 81 ? -19.821 -14.188 1.597 1.00 93.94 81 THR A N 1
ATOM 677 C CA . THR A 1 81 ? -19.314 -14.970 2.741 1.00 93.94 81 THR A CA 1
ATOM 678 C C . THR A 1 81 ? -19.214 -14.183 4.050 1.00 93.94 81 THR A C 1
ATOM 680 O O . THR A 1 81 ? -19.079 -14.779 5.126 1.00 93.94 81 THR A O 1
ATOM 683 N N . LEU A 1 82 ? -19.233 -12.849 3.990 1.00 92.81 82 LEU A N 1
ATOM 684 C CA . LEU A 1 82 ? -19.209 -11.979 5.164 1.00 92.81 82 LEU A CA 1
ATOM 685 C C . LEU A 1 82 ? -20.631 -11.630 5.631 1.00 92.81 82 LEU A C 1
ATOM 687 O O . LEU A 1 82 ? -21.533 -11.495 4.804 1.00 92.81 82 LEU A O 1
ATOM 691 N N . PRO A 1 83 ? -20.839 -11.392 6.942 1.00 92.50 83 PRO A N 1
ATOM 692 C CA . PRO A 1 83 ? -22.117 -10.898 7.450 1.00 92.50 83 PRO A CA 1
ATOM 693 C C . PRO A 1 83 ? -22.553 -9.597 6.751 1.00 92.50 83 PRO A C 1
ATOM 695 O O . PRO A 1 83 ? -21.694 -8.775 6.424 1.00 92.50 83 PRO A O 1
ATOM 698 N N . PRO A 1 84 ? -23.857 -9.334 6.559 1.00 92.62 84 PRO A N 1
ATOM 699 C CA . PRO A 1 84 ? -24.320 -8.104 5.924 1.00 92.62 84 PRO A CA 1
ATOM 700 C C . PRO A 1 84 ? -23.830 -6.842 6.647 1.00 92.62 84 PRO A C 1
ATOM 702 O O . PRO A 1 84 ? -24.030 -6.664 7.848 1.00 92.62 84 PRO A O 1
ATOM 705 N N . ALA A 1 85 ? -23.239 -5.898 5.907 1.00 92.38 85 ALA A N 1
ATOM 706 C CA . ALA A 1 85 ? -22.684 -4.671 6.488 1.00 92.38 85 ALA A CA 1
ATOM 707 C C . ALA A 1 85 ? -23.729 -3.774 7.182 1.00 92.38 85 ALA A C 1
ATOM 709 O O . ALA A 1 85 ? -23.364 -2.980 8.053 1.00 92.38 85 ALA A O 1
ATOM 710 N N . LYS A 1 86 ? -25.011 -3.871 6.793 1.00 91.12 86 LYS A N 1
ATOM 711 C CA . LYS A 1 86 ? -26.121 -3.132 7.423 1.00 91.12 86 LYS A CA 1
ATOM 712 C C . LYS A 1 86 ? -26.377 -3.600 8.859 1.00 91.12 86 LYS A C 1
ATOM 714 O O . LYS A 1 86 ? -26.632 -2.767 9.718 1.00 91.12 86 LYS A O 1
ATOM 719 N N . GLU A 1 87 ? -26.241 -4.898 9.109 1.00 88.94 87 GLU A N 1
ATOM 720 C CA . GLU A 1 87 ? -26.468 -5.521 10.417 1.00 88.94 87 GLU A CA 1
ATOM 721 C C . GLU A 1 87 ? -25.190 -5.509 11.259 1.00 88.94 87 GLU A C 1
ATOM 723 O O . GLU A 1 87 ? -25.185 -5.096 12.414 1.00 88.94 87 GLU A O 1
ATOM 728 N N . TYR A 1 88 ? -24.067 -5.892 10.649 1.00 87.56 88 TYR A N 1
ATOM 729 C CA . TYR A 1 88 ? -22.787 -6.033 11.341 1.00 87.56 88 TYR A CA 1
ATOM 730 C C . TYR A 1 88 ? -22.058 -4.697 11.562 1.00 87.56 88 TYR A C 1
ATOM 732 O O . TYR A 1 88 ? -21.160 -4.578 12.403 1.00 87.56 88 TYR A O 1
ATOM 740 N N . GLY A 1 89 ? -22.447 -3.670 10.805 1.00 88.94 89 GLY A N 1
ATOM 741 C CA . GLY A 1 89 ? -21.824 -2.354 10.777 1.00 88.94 89 GLY A CA 1
ATOM 742 C C . GLY A 1 89 ? -20.633 -2.289 9.817 1.00 88.94 89 GLY A C 1
ATOM 743 O O . GLY A 1 89 ? -19.679 -3.061 9.914 1.00 88.94 89 GLY A O 1
ATOM 744 N N . ILE A 1 90 ? -20.638 -1.286 8.930 1.00 89.69 90 ILE A N 1
ATOM 745 C CA . ILE A 1 90 ? -19.643 -1.120 7.852 1.00 89.69 90 ILE A CA 1
ATOM 746 C C . ILE A 1 90 ? -18.187 -1.224 8.312 1.00 89.69 90 ILE A C 1
ATOM 748 O O . ILE A 1 90 ? -17.365 -1.840 7.648 1.00 89.69 90 ILE A O 1
ATOM 752 N N . LYS A 1 91 ? -17.841 -0.634 9.454 1.00 86.75 91 LYS A N 1
ATOM 753 C CA . LYS A 1 91 ? -16.460 -0.658 9.938 1.00 86.75 91 LYS A CA 1
ATOM 754 C C . LYS A 1 91 ? -16.023 -2.071 10.350 1.00 86.75 91 LYS A C 1
ATOM 756 O O . LYS A 1 91 ? -14.905 -2.455 10.047 1.00 86.75 91 LYS A O 1
ATOM 761 N N . ASN A 1 92 ? -16.896 -2.840 11.007 1.00 85.62 92 ASN A N 1
ATOM 762 C CA . ASN A 1 92 ? -16.592 -4.230 11.365 1.00 85.62 92 ASN A CA 1
ATOM 763 C C . ASN A 1 92 ? -16.520 -5.105 10.106 1.00 85.62 92 ASN A C 1
ATOM 765 O O . ASN A 1 92 ? -15.666 -5.981 10.012 1.00 85.62 92 ASN A O 1
ATOM 769 N N . TRP A 1 93 ? -17.378 -4.823 9.122 1.00 90.44 93 TRP A N 1
ATOM 770 C CA . TRP A 1 93 ? -17.334 -5.472 7.816 1.00 90.44 93 TRP A CA 1
ATOM 771 C C . TRP A 1 93 ? -15.993 -5.241 7.107 1.00 90.44 93 TRP A C 1
ATOM 773 O O . TRP A 1 93 ? -15.361 -6.202 6.688 1.00 90.44 93 TRP A O 1
ATOM 783 N N . LEU A 1 94 ? -15.511 -3.992 7.045 1.00 88.56 94 LEU A N 1
ATOM 784 C CA . LEU A 1 94 ? -14.222 -3.650 6.426 1.00 88.56 94 LEU A CA 1
ATOM 785 C C . LEU A 1 94 ? -13.027 -4.282 7.154 1.00 88.56 94 LEU A C 1
ATOM 787 O O . LEU A 1 94 ? -12.086 -4.731 6.506 1.00 88.56 94 LEU A O 1
ATOM 791 N N . GLU A 1 95 ? -13.061 -4.328 8.488 1.00 85.25 95 GLU A N 1
ATOM 792 C CA . GLU A 1 95 ? -12.039 -5.005 9.296 1.00 85.25 95 GLU A CA 1
ATOM 793 C C . GLU A 1 95 ? -11.993 -6.510 8.975 1.00 85.25 95 GLU A C 1
ATOM 795 O O . GLU A 1 95 ? -10.919 -7.057 8.729 1.00 85.25 95 GLU A O 1
ATOM 800 N N . LEU A 1 96 ? -13.152 -7.172 8.911 1.00 85.69 96 LEU A N 1
ATOM 801 C CA . LEU A 1 96 ? -13.236 -8.600 8.599 1.00 85.69 96 LEU A CA 1
ATOM 802 C C . LEU A 1 96 ? -12.869 -8.900 7.137 1.00 85.69 96 LEU A C 1
ATOM 804 O O . LEU A 1 96 ? -12.192 -9.891 6.868 1.00 85.69 96 LEU A O 1
ATOM 808 N N . PHE A 1 97 ? -13.258 -8.020 6.212 1.00 88.88 97 PHE A N 1
ATOM 809 C CA . PHE A 1 97 ? -12.879 -8.081 4.804 1.00 88.88 97 PHE A CA 1
ATOM 810 C C . PHE A 1 97 ? -11.359 -8.045 4.626 1.00 88.88 97 PHE A C 1
ATOM 812 O O . PHE A 1 97 ? -10.816 -8.909 3.940 1.00 88.88 97 PHE A O 1
ATOM 819 N N . MET A 1 98 ? -10.669 -7.114 5.294 1.00 84.88 98 MET A N 1
ATOM 820 C CA . MET A 1 98 ? -9.204 -7.032 5.268 1.00 84.88 98 MET A CA 1
ATOM 821 C C . MET A 1 98 ? -8.535 -8.303 5.784 1.00 84.88 98 MET A C 1
ATOM 823 O O . MET A 1 98 ? -7.590 -8.785 5.166 1.00 84.88 98 MET A O 1
ATOM 827 N N . ILE A 1 99 ? -9.019 -8.832 6.911 1.00 79.81 99 ILE A N 1
ATOM 828 C CA . ILE A 1 99 ? -8.422 -10.007 7.554 1.00 79.81 99 ILE A CA 1
ATOM 829 C C . ILE A 1 99 ? -8.601 -11.250 6.688 1.00 79.81 99 ILE A C 1
ATOM 831 O O . ILE A 1 99 ? -7.631 -11.959 6.460 1.00 79.81 99 ILE A O 1
ATOM 835 N N . ARG A 1 100 ? -9.819 -11.509 6.193 1.00 83.81 100 ARG A N 1
ATOM 836 C CA . ARG A 1 100 ? -10.099 -12.725 5.414 1.00 83.81 100 ARG A CA 1
ATOM 837 C C . ARG A 1 100 ? -9.425 -12.736 4.050 1.00 83.81 100 ARG A C 1
ATOM 839 O O . ARG A 1 100 ? -9.014 -13.792 3.595 1.00 83.81 100 ARG A O 1
ATOM 846 N N . ASN A 1 101 ? -9.327 -11.578 3.404 1.00 81.25 101 ASN A N 1
ATOM 847 C CA . ASN A 1 101 ? -8.778 -11.493 2.052 1.00 81.25 101 ASN A CA 1
ATOM 848 C C . ASN A 1 101 ? -7.279 -11.201 2.039 1.00 81.25 101 ASN A C 1
ATOM 850 O O . ASN A 1 101 ? -6.713 -11.055 0.961 1.00 81.25 101 ASN A O 1
ATOM 854 N N . HIS A 1 102 ? -6.652 -11.066 3.217 1.00 73.69 102 HIS A N 1
ATOM 855 C CA . HIS A 1 102 ? -5.236 -10.730 3.367 1.00 73.69 102 HIS A CA 1
ATOM 856 C C . HIS A 1 102 ? -4.795 -9.623 2.410 1.00 73.69 102 HIS A C 1
ATOM 858 O O . HIS A 1 102 ? -3.725 -9.718 1.809 1.00 73.69 102 HIS A O 1
ATOM 864 N N . LEU A 1 103 ? -5.642 -8.599 2.223 1.00 68.50 103 LEU A N 1
ATOM 865 C CA . LEU A 1 103 ? -5.356 -7.547 1.257 1.00 68.50 103 LEU A CA 1
ATOM 866 C C . LEU A 1 103 ? -4.009 -6.943 1.620 1.00 68.50 103 LEU A C 1
ATOM 868 O O . LEU A 1 103 ? -3.850 -6.333 2.680 1.00 68.50 103 LEU A O 1
ATOM 872 N N . VAL A 1 104 ? -3.041 -7.202 0.747 1.00 56.84 104 VAL A N 1
ATOM 873 C CA . VAL A 1 104 ? -1.636 -6.931 0.984 1.00 56.84 104 VAL A CA 1
ATOM 874 C C . VAL A 1 104 ? -1.484 -5.418 1.064 1.00 56.84 104 VAL A C 1
ATOM 876 O O . VAL A 1 104 ? -1.464 -4.718 0.056 1.00 56.84 104 VAL A O 1
ATOM 879 N N . THR A 1 105 ? -1.424 -4.889 2.284 1.00 53.56 105 THR A N 1
ATOM 880 C CA . THR A 1 105 ? -0.985 -3.508 2.521 1.00 53.56 105 THR A CA 1
ATOM 881 C C . THR A 1 105 ? 0.533 -3.401 2.481 1.00 53.56 105 THR A C 1
ATOM 883 O O . THR A 1 105 ? 1.070 -2.303 2.613 1.00 53.56 105 THR A O 1
ATOM 886 N N . THR A 1 106 ? 1.220 -4.539 2.370 1.00 52.44 106 THR A N 1
ATOM 887 C CA . THR A 1 106 ? 2.666 -4.637 2.481 1.00 52.44 106 THR A CA 1
ATOM 888 C C . THR A 1 106 ? 3.309 -4.371 1.124 1.00 52.44 106 THR A C 1
ATOM 890 O O . THR A 1 106 ? 2.853 -4.809 0.068 1.00 52.44 106 THR A O 1
ATOM 893 N N . THR A 1 107 ? 4.354 -3.559 1.138 1.00 54.62 107 THR A N 1
ATOM 894 C CA . THR A 1 107 ? 5.158 -3.286 -0.050 1.00 54.62 107 THR A CA 1
ATOM 895 C C . THR A 1 107 ? 6.064 -4.487 -0.333 1.00 54.62 107 THR A C 1
ATOM 897 O O . THR A 1 107 ? 6.367 -5.266 0.573 1.00 54.62 107 THR A O 1
ATOM 900 N N . ALA A 1 108 ? 6.539 -4.640 -1.574 1.00 56.62 108 ALA A N 1
ATOM 901 C CA . ALA A 1 108 ? 7.515 -5.681 -1.932 1.00 56.62 108 ALA A CA 1
ATOM 902 C C . ALA A 1 108 ? 8.758 -5.671 -1.009 1.00 56.62 108 ALA A C 1
ATOM 904 O O . ALA A 1 108 ? 9.335 -6.712 -0.697 1.00 56.62 108 ALA A O 1
ATOM 905 N N . GLU A 1 109 ? 9.104 -4.491 -0.494 1.00 62.28 109 GLU A N 1
ATOM 906 C CA . GLU A 1 109 ? 10.174 -4.265 0.476 1.00 62.28 109 GLU A CA 1
ATOM 907 C C . GLU A 1 109 ? 9.964 -4.945 1.832 1.00 62.28 109 GLU A C 1
ATOM 909 O O . GLU A 1 109 ? 10.932 -5.370 2.464 1.00 62.28 109 GLU A O 1
ATOM 914 N N . GLN A 1 110 ? 8.719 -5.116 2.277 1.00 65.62 110 GLN A N 1
ATOM 915 C CA . GLN A 1 110 ? 8.431 -5.789 3.541 1.00 65.62 110 GLN A CA 1
ATOM 916 C C . GLN A 1 110 ? 8.718 -7.291 3.448 1.00 65.62 110 GLN A C 1
ATOM 918 O O . GLN A 1 110 ? 9.446 -7.819 4.281 1.00 65.62 110 GLN A O 1
ATOM 923 N N . ALA A 1 111 ? 8.274 -7.956 2.376 1.00 64.44 111 ALA A N 1
ATOM 924 C CA . ALA A 1 111 ? 8.561 -9.377 2.152 1.00 64.44 111 ALA A CA 1
ATOM 925 C C . ALA A 1 111 ? 10.069 -9.662 2.006 1.00 64.44 111 ALA A C 1
ATOM 927 O O . ALA A 1 111 ? 10.546 -10.739 2.370 1.00 64.44 111 ALA A O 1
ATOM 928 N N . ARG A 1 112 ? 10.837 -8.700 1.476 1.00 66.69 112 ARG A N 1
ATOM 929 C CA . ARG A 1 112 ? 12.304 -8.762 1.446 1.00 66.69 112 ARG A CA 1
ATOM 930 C C . ARG A 1 112 ? 12.903 -8.586 2.841 1.00 66.69 112 ARG A C 1
ATOM 932 O O . ARG A 1 112 ? 13.761 -9.374 3.231 1.00 66.69 112 ARG A O 1
ATOM 939 N N . SER A 1 113 ? 12.440 -7.580 3.581 1.00 70.88 113 SER A N 1
ATOM 940 C CA . SER A 1 113 ? 12.892 -7.294 4.947 1.00 70.88 113 SER A CA 1
ATOM 941 C C . SER A 1 113 ? 12.649 -8.480 5.880 1.00 70.88 113 SER A C 1
ATOM 943 O O . SER A 1 113 ? 13.551 -8.850 6.622 1.00 70.88 113 SER A O 1
ATOM 945 N N . ASP A 1 114 ? 11.493 -9.138 5.771 1.00 71.75 114 ASP A N 1
ATOM 946 C CA . ASP A 1 114 ? 11.121 -10.298 6.592 1.00 71.75 114 ASP A CA 1
ATOM 947 C C . ASP A 1 114 ? 12.056 -11.505 6.393 1.00 71.75 114 ASP A C 1
ATOM 949 O O . ASP A 1 114 ? 12.196 -12.332 7.289 1.00 71.75 114 ASP A O 1
ATOM 953 N N . LYS A 1 115 ? 12.727 -11.616 5.236 1.00 73.06 115 LYS A N 1
ATOM 954 C CA . LYS A 1 115 ? 13.737 -12.662 4.989 1.00 73.06 115 LYS A CA 1
ATOM 955 C C . LYS A 1 115 ? 15.109 -12.329 5.565 1.00 73.06 115 LYS A C 1
ATOM 957 O O . LYS A 1 115 ? 15.919 -13.231 5.749 1.00 73.06 115 LYS A O 1
ATOM 962 N N . MET A 1 116 ? 15.400 -11.046 5.757 1.00 77.12 116 MET A N 1
ATOM 963 C CA . MET A 1 116 ? 16.730 -10.564 6.138 1.00 77.12 116 MET A CA 1
ATOM 964 C C . MET A 1 116 ? 16.803 -10.121 7.599 1.00 77.12 116 MET A C 1
ATOM 966 O O . MET A 1 116 ? 17.897 -10.010 8.140 1.00 77.12 116 MET A O 1
ATOM 970 N N . LEU A 1 117 ? 15.664 -9.844 8.233 1.00 82.00 117 LEU A N 1
ATOM 971 C CA . LEU A 1 117 ? 15.571 -9.297 9.580 1.00 82.00 117 LEU A CA 1
ATOM 972 C C . LEU A 1 117 ? 14.573 -10.092 10.411 1.00 82.00 117 LEU A C 1
ATOM 974 O O . LEU A 1 117 ? 13.541 -10.541 9.916 1.00 82.00 117 LEU A O 1
ATOM 978 N N . ILE A 1 118 ? 14.833 -10.168 11.715 1.00 83.12 118 ILE A N 1
ATOM 979 C CA . ILE A 1 118 ? 13.829 -10.630 12.670 1.00 83.12 118 ILE A CA 1
ATOM 980 C C . ILE A 1 118 ? 12.762 -9.537 12.773 1.00 83.12 118 ILE A C 1
ATOM 982 O O . ILE A 1 118 ? 13.017 -8.463 13.326 1.00 83.12 118 ILE A O 1
ATOM 986 N N . ASN A 1 119 ? 11.575 -9.806 12.231 1.00 82.56 119 ASN A N 1
ATOM 987 C CA . ASN A 1 119 ? 10.419 -8.923 12.337 1.00 82.56 119 ASN A CA 1
ATOM 988 C C . ASN A 1 119 ? 9.465 -9.427 13.430 1.00 82.56 119 ASN A C 1
ATOM 990 O O . ASN A 1 119 ? 8.992 -10.563 13.397 1.00 82.56 119 ASN A O 1
ATOM 994 N N . TYR A 1 120 ? 9.183 -8.577 14.414 1.00 86.00 120 TYR A N 1
ATOM 995 C CA . TYR A 1 120 ? 8.236 -8.838 15.487 1.00 86.00 120 TYR A CA 1
ATOM 996 C C . TYR A 1 120 ? 6.975 -7.993 15.303 1.00 86.00 120 TYR A C 1
ATOM 998 O O . TYR A 1 120 ? 7.014 -6.763 15.324 1.00 86.00 120 TYR A O 1
ATOM 1006 N N . MET A 1 121 ? 5.830 -8.665 15.185 1.00 86.25 121 MET A N 1
ATOM 1007 C CA . MET A 1 121 ? 4.523 -8.039 14.980 1.00 86.25 121 MET A CA 1
ATOM 1008 C C . MET A 1 121 ? 3.679 -8.113 16.264 1.00 86.25 121 MET A C 1
ATOM 1010 O O . MET A 1 121 ? 2.904 -9.056 16.443 1.00 86.25 121 MET A O 1
ATOM 1014 N N . PRO A 1 122 ? 3.766 -7.139 17.188 1.00 86.81 122 PRO A N 1
ATOM 1015 C CA . PRO A 1 122 ? 3.045 -7.210 18.460 1.00 86.81 122 PRO A CA 1
ATOM 1016 C C . PRO A 1 122 ? 1.518 -7.214 18.295 1.00 86.81 122 PRO A C 1
ATOM 1018 O O . PRO A 1 122 ? 0.814 -7.795 19.114 1.00 86.81 122 PRO A O 1
ATOM 1021 N N . PHE A 1 123 ? 0.982 -6.593 17.240 1.00 85.88 123 PHE A N 1
ATOM 1022 C CA . PHE A 1 123 ? -0.466 -6.412 17.071 1.00 85.88 123 PHE A CA 1
ATOM 1023 C C . PHE A 1 123 ? -1.220 -7.626 16.520 1.00 85.88 123 PHE A C 1
ATOM 1025 O O . PHE A 1 123 ? -2.449 -7.621 16.552 1.00 85.88 123 PHE A O 1
ATOM 1032 N N . ILE A 1 124 ? -0.513 -8.653 16.040 1.00 83.19 124 ILE A N 1
ATOM 1033 C CA . ILE A 1 124 ? -1.134 -9.885 15.527 1.00 83.19 124 ILE A CA 1
ATOM 1034 C C . ILE A 1 124 ? -1.194 -11.005 16.577 1.00 83.19 124 ILE A C 1
ATOM 1036 O O . ILE A 1 124 ? -1.735 -12.075 16.316 1.00 83.19 124 ILE A O 1
ATOM 1040 N N . GLN A 1 125 ? -0.671 -10.765 17.784 1.00 87.44 125 GLN A N 1
ATOM 1041 C CA . GLN A 1 125 ? -0.680 -11.751 18.863 1.00 87.44 125 GLN A CA 1
ATOM 1042 C C . GLN A 1 125 ? -2.125 -12.182 19.188 1.00 87.44 125 GLN A C 1
ATOM 1044 O O . GLN A 1 125 ? -2.967 -11.308 19.434 1.00 87.44 125 GLN A O 1
ATOM 1049 N N . PRO A 1 126 ? -2.444 -13.494 19.232 1.00 87.88 126 PRO A N 1
ATOM 1050 C CA . PRO A 1 126 ? -3.818 -13.970 19.420 1.00 87.88 126 PRO A CA 1
ATOM 1051 C C . PRO A 1 126 ? -4.501 -13.412 20.672 1.00 87.88 126 PRO A C 1
ATOM 1053 O O . PRO A 1 126 ? -5.684 -13.069 20.641 1.00 87.88 126 PRO A O 1
ATOM 1056 N N . SER A 1 127 ? -3.748 -13.264 21.766 1.00 92.12 127 SER A N 1
ATOM 1057 C CA . SER A 1 127 ? -4.225 -12.669 23.018 1.00 92.12 127 SER A CA 1
ATOM 1058 C C . SER A 1 127 ? -4.684 -11.221 22.829 1.00 92.12 127 SER A C 1
ATOM 1060 O O . SER A 1 127 ? -5.768 -10.847 23.279 1.00 92.12 127 SER A O 1
ATOM 1062 N N . LEU A 1 128 ? -3.903 -10.417 22.106 1.00 87.88 128 LEU A N 1
ATOM 1063 C CA . LEU A 1 128 ? -4.233 -9.029 21.811 1.00 87.88 128 LEU A CA 1
ATOM 1064 C C . LEU A 1 128 ? -5.391 -8.922 20.813 1.00 87.88 128 LEU A C 1
ATOM 1066 O O . LEU A 1 128 ? -6.304 -8.127 21.034 1.00 87.88 128 LEU A O 1
ATOM 1070 N N . LEU A 1 129 ? -5.408 -9.744 19.760 1.00 84.75 129 LEU A N 1
ATOM 1071 C CA . LEU A 1 129 ? -6.519 -9.790 18.805 1.00 84.75 129 LEU A CA 1
ATOM 1072 C C . LEU A 1 129 ? -7.841 -10.129 19.501 1.00 84.75 129 LEU A C 1
ATOM 1074 O O . LEU A 1 129 ? -8.840 -9.448 19.273 1.00 84.75 129 LEU A O 1
ATOM 1078 N N . LYS A 1 130 ? -7.842 -11.113 20.408 1.00 87.88 130 LYS A N 1
ATOM 1079 C CA . LYS A 1 130 ? -9.020 -11.473 21.209 1.00 87.88 130 LYS A CA 1
ATOM 1080 C C . LYS A 1 130 ? -9.547 -10.275 22.002 1.00 87.88 130 LYS A C 1
ATOM 1082 O O . LYS A 1 130 ? -10.737 -9.977 21.925 1.00 87.88 130 LYS A O 1
ATOM 1087 N N . ILE A 1 131 ? -8.665 -9.542 22.686 1.00 89.31 131 ILE A N 1
ATOM 1088 C CA . ILE A 1 131 ? -9.036 -8.327 23.431 1.00 89.31 131 ILE A CA 1
ATOM 1089 C C . ILE A 1 131 ? -9.588 -7.252 22.486 1.00 89.31 131 ILE A C 1
ATOM 1091 O O . ILE A 1 131 ? -10.604 -6.624 22.787 1.00 89.31 131 ILE A O 1
ATOM 1095 N N . ILE A 1 132 ? -8.956 -7.042 21.327 1.00 85.88 132 ILE A N 1
ATOM 1096 C CA . ILE A 1 132 ? -9.410 -6.064 20.331 1.00 85.88 132 ILE A CA 1
ATOM 1097 C C . ILE A 1 132 ? -10.821 -6.409 19.848 1.00 85.88 132 ILE A C 1
ATOM 1099 O O . ILE A 1 132 ? -11.672 -5.524 19.825 1.00 85.88 132 ILE A O 1
ATOM 1103 N N . PHE A 1 133 ? -11.104 -7.665 19.504 1.00 82.19 133 PHE A N 1
ATOM 1104 C CA . PHE A 1 13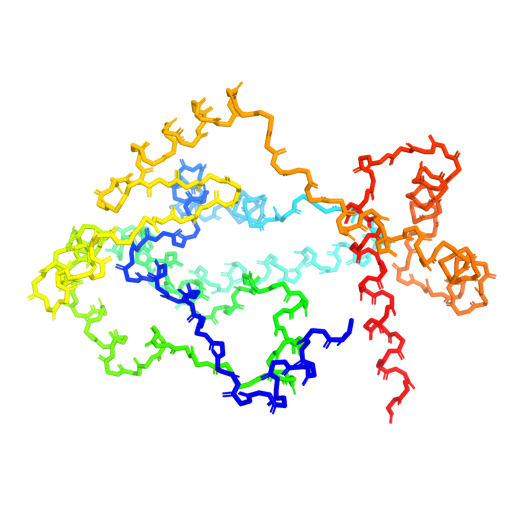3 ? -12.435 -8.067 19.039 1.00 82.19 133 PHE A CA 1
ATOM 1105 C C . PHE A 1 133 ? -13.503 -8.018 20.135 1.00 82.19 133 PHE A C 1
ATOM 1107 O O . PHE A 1 133 ? -14.660 -7.729 19.840 1.00 82.19 133 PHE A O 1
ATOM 1114 N N . GLN A 1 134 ? -13.122 -8.229 21.395 1.00 87.06 134 GLN A N 1
ATOM 1115 C CA . GLN A 1 134 ? -14.015 -8.079 22.548 1.00 87.06 134 GLN A CA 1
ATOM 1116 C C . GLN A 1 134 ? -14.229 -6.613 22.958 1.00 87.06 134 GLN A C 1
ATOM 1118 O O . GLN A 1 134 ? -15.189 -6.292 23.659 1.00 87.06 134 GLN A O 1
ATOM 1123 N N . THR A 1 135 ? -13.359 -5.696 22.526 1.00 86.50 135 THR A N 1
ATOM 1124 C CA . THR A 1 135 ? -13.471 -4.276 22.868 1.00 86.50 135 THR A CA 1
ATOM 1125 C C . THR A 1 135 ? -14.569 -3.609 22.032 1.00 86.50 135 THR A C 1
ATOM 1127 O O . THR A 1 135 ? -14.496 -3.618 20.797 1.00 86.50 135 THR A O 1
ATOM 1130 N N . PRO A 1 136 ? -15.546 -2.922 22.662 1.00 84.19 136 PRO A N 1
ATOM 1131 C CA . PRO A 1 136 ? -16.606 -2.234 21.940 1.00 84.19 136 PRO A CA 1
ATOM 1132 C C . PRO A 1 136 ? -16.067 -1.296 20.862 1.00 84.19 136 PRO A C 1
ATOM 1134 O O . PRO A 1 136 ? -15.162 -0.488 21.085 1.00 84.19 136 PRO A O 1
ATOM 1137 N N . ALA A 1 137 ? -16.683 -1.359 19.687 1.00 78.94 137 ALA A N 1
ATOM 1138 C CA . ALA A 1 137 ? -16.241 -0.671 18.483 1.00 78.94 137 ALA A CA 1
ATOM 1139 C C . ALA A 1 137 ? -16.078 0.860 18.644 1.00 78.94 137 ALA A C 1
ATOM 1141 O O . ALA A 1 137 ? -15.249 1.462 17.962 1.00 78.94 137 ALA A O 1
ATOM 1142 N N . GLY A 1 138 ? -16.846 1.498 19.535 1.00 79.75 138 GLY A N 1
ATOM 1143 C CA . GLY A 1 138 ? -16.722 2.930 19.847 1.00 79.75 138 GLY A CA 1
ATOM 1144 C C . GLY A 1 138 ? -15.507 3.290 20.714 1.00 79.75 138 GLY A C 1
ATOM 1145 O O . GLY A 1 138 ? -15.036 4.424 20.671 1.00 79.75 138 GLY A O 1
ATOM 1146 N N . LYS A 1 139 ? -14.964 2.328 21.470 1.00 82.94 139 LYS A N 1
ATOM 1147 C CA . LYS A 1 139 ? -13.807 2.525 22.361 1.00 82.94 139 LYS A CA 1
ATOM 1148 C C . LYS A 1 139 ? -12.464 2.287 21.660 1.00 82.94 139 LYS A C 1
ATOM 1150 O O . LYS A 1 139 ? -11.438 2.758 22.141 1.00 82.94 139 LYS A O 1
ATOM 1155 N N . ARG A 1 140 ? -12.469 1.600 20.515 1.00 85.62 140 ARG A N 1
ATOM 1156 C CA . ARG A 1 140 ? -11.289 1.308 19.687 1.00 85.62 140 ARG A CA 1
ATOM 1157 C C . ARG A 1 140 ? -10.897 2.529 18.846 1.00 85.62 140 ARG A C 1
ATOM 1159 O O . ARG A 1 140 ? -11.568 2.846 17.864 1.00 85.62 140 ARG A O 1
ATOM 1166 N N . ASN A 1 141 ? -9.855 3.251 19.260 1.00 84.12 141 ASN A N 1
ATOM 1167 C CA . ASN A 1 141 ? -9.296 4.415 18.557 1.00 84.12 141 ASN A CA 1
ATOM 1168 C C . ASN A 1 141 ? -7.878 4.746 19.076 1.00 84.12 141 ASN A C 1
ATOM 1170 O O . ASN A 1 141 ? -7.410 4.157 20.048 1.00 84.12 141 ASN A O 1
ATOM 1174 N N . ASN A 1 142 ? -7.199 5.724 18.464 1.00 82.94 142 ASN A N 1
ATOM 1175 C CA . ASN A 1 142 ? -5.857 6.150 18.894 1.00 82.94 142 ASN A CA 1
ATOM 1176 C C . ASN A 1 142 ? -5.804 6.623 20.357 1.00 82.94 142 ASN A C 1
ATOM 1178 O O . ASN A 1 142 ? -4.804 6.395 21.032 1.00 82.94 142 ASN A O 1
ATOM 1182 N N . ASN A 1 143 ? -6.872 7.246 20.867 1.00 84.62 143 ASN A N 1
ATOM 1183 C CA . ASN A 1 143 ? -6.895 7.769 22.233 1.00 84.62 143 ASN A CA 1
ATOM 1184 C C . ASN A 1 143 ? -6.851 6.645 23.271 1.00 84.62 143 ASN A C 1
ATOM 1186 O O . ASN A 1 143 ? -6.299 6.858 24.345 1.00 84.62 143 ASN A O 1
ATOM 1190 N N . LEU A 1 144 ? -7.389 5.459 22.961 1.00 86.62 144 LEU A N 1
ATOM 1191 C CA . LEU A 1 144 ? -7.239 4.281 23.818 1.00 86.62 144 LEU A CA 1
ATOM 1192 C C . LEU A 1 144 ? -5.756 3.955 24.026 1.00 86.62 144 LEU A C 1
ATOM 1194 O O . LEU A 1 144 ? -5.306 3.845 25.161 1.00 86.62 144 LEU A O 1
ATOM 1198 N N . PHE A 1 145 ? -4.983 3.893 22.940 1.00 87.25 145 PHE A N 1
ATOM 1199 C CA . PHE A 1 145 ? -3.544 3.640 23.008 1.00 87.25 145 PHE A CA 1
ATOM 1200 C C . PHE A 1 145 ? -2.792 4.752 23.727 1.00 87.25 145 PHE A C 1
ATOM 1202 O O . PHE A 1 145 ? -1.936 4.466 24.557 1.00 87.25 145 PHE A O 1
ATOM 1209 N N . TYR A 1 146 ? -3.140 6.014 23.474 1.00 89.88 146 TYR A N 1
ATOM 1210 C CA . TYR A 1 146 ? -2.524 7.128 24.190 1.00 89.88 146 TYR A CA 1
ATOM 1211 C C . TYR A 1 146 ? -2.785 7.071 25.695 1.00 89.88 146 TYR A C 1
ATOM 1213 O O . TYR A 1 146 ? -1.880 7.365 26.470 1.00 89.88 146 TYR A O 1
ATOM 1221 N N . LYS A 1 147 ? -3.987 6.658 26.117 1.00 90.94 147 LYS A N 1
ATOM 1222 C CA . LYS A 1 147 ? -4.311 6.451 27.534 1.00 90.94 147 LYS A CA 1
ATOM 1223 C C . LYS A 1 147 ? -3.505 5.301 28.134 1.00 90.94 147 LYS A C 1
ATOM 1225 O O . LYS A 1 147 ? -2.883 5.501 29.169 1.00 90.94 147 LYS A O 1
ATOM 1230 N N . ILE A 1 148 ? -3.467 4.147 27.463 1.00 90.81 148 ILE A N 1
ATOM 1231 C CA . ILE A 1 148 ? -2.705 2.971 27.916 1.00 90.81 148 ILE A CA 1
ATOM 1232 C C . ILE A 1 148 ? -1.221 3.320 28.075 1.00 90.81 148 ILE A C 1
ATOM 1234 O O . ILE A 1 148 ? -0.641 3.050 29.120 1.00 90.81 148 ILE A O 1
ATOM 1238 N N . ILE A 1 149 ? -0.619 3.977 27.080 1.00 92.50 149 ILE A N 1
ATOM 1239 C CA . ILE A 1 149 ? 0.794 4.377 27.124 1.00 92.50 149 ILE A CA 1
ATOM 1240 C C . ILE A 1 149 ? 1.040 5.377 28.256 1.00 92.50 149 ILE A C 1
ATOM 1242 O O . ILE A 1 149 ? 1.973 5.193 29.025 1.00 92.50 149 ILE A O 1
ATOM 1246 N N . LYS A 1 150 ? 0.194 6.405 28.411 1.00 94.19 150 LYS A N 1
ATOM 1247 C CA . LYS A 1 150 ? 0.338 7.374 29.511 1.00 94.19 150 LYS A CA 1
ATOM 1248 C C . LYS A 1 150 ? 0.241 6.722 30.890 1.00 94.19 150 LYS A C 1
ATOM 1250 O O . LYS A 1 150 ? 0.915 7.173 31.805 1.00 94.19 150 LYS A O 1
ATOM 1255 N N . GLN A 1 151 ? -0.593 5.693 31.032 1.00 95.81 151 GLN A N 1
ATOM 1256 C CA . GLN A 1 151 ? -0.797 4.999 32.299 1.00 95.81 151 GLN A CA 1
ATOM 1257 C C . GLN A 1 151 ? 0.330 4.010 32.617 1.00 95.81 151 GLN A C 1
ATOM 1259 O O . GLN A 1 151 ? 0.794 3.970 33.749 1.00 95.81 151 GLN A O 1
ATOM 1264 N N . LEU A 1 152 ? 0.750 3.201 31.641 1.00 96.06 152 LEU A N 1
ATOM 1265 C CA . LEU A 1 152 ? 1.695 2.101 31.868 1.00 96.06 152 LEU A CA 1
ATOM 1266 C C . LEU A 1 152 ? 3.155 2.492 31.622 1.00 96.06 152 LEU A C 1
ATOM 1268 O O . LEU A 1 152 ? 4.066 1.847 32.132 1.00 96.06 152 LEU A O 1
ATOM 1272 N N . SER A 1 153 ? 3.407 3.507 30.799 1.00 95.25 153 SER A N 1
ATOM 1273 C CA . SER A 1 153 ? 4.756 3.927 30.405 1.00 95.25 153 SER A CA 1
ATOM 1274 C C . SER A 1 153 ? 4.776 5.423 30.057 1.00 95.25 153 SER A C 1
ATOM 1276 O O . SER A 1 153 ? 4.979 5.788 28.894 1.00 95.25 153 SER A O 1
ATOM 1278 N N . PRO A 1 154 ? 4.554 6.317 31.042 1.00 94.25 154 PRO A N 1
ATOM 1279 C CA . PRO A 1 154 ? 4.419 7.758 30.813 1.00 94.25 154 PRO A CA 1
ATOM 1280 C C . PRO A 1 154 ? 5.632 8.380 30.113 1.00 94.25 154 PRO A C 1
ATOM 1282 O O . PRO A 1 154 ? 5.468 9.324 29.341 1.00 94.25 154 PRO A O 1
ATOM 1285 N N . GLU A 1 155 ? 6.827 7.821 30.296 1.00 95.31 155 GLU A N 1
ATOM 1286 C CA . GLU A 1 155 ? 8.046 8.259 29.608 1.00 95.31 155 GLU A CA 1
ATOM 1287 C C . GLU A 1 155 ? 7.924 8.178 28.077 1.00 95.31 155 GLU A C 1
ATOM 1289 O O . GLU A 1 155 ? 8.347 9.095 27.375 1.00 95.31 155 GLU A O 1
ATOM 1294 N N . LEU A 1 156 ? 7.231 7.165 27.540 1.00 92.19 156 LEU A N 1
ATOM 1295 C CA . LEU A 1 156 ? 6.990 7.051 26.096 1.00 92.19 156 LEU A CA 1
ATOM 1296 C C . LEU A 1 156 ? 6.089 8.169 25.561 1.00 92.19 156 LEU A C 1
ATOM 1298 O O . LEU A 1 156 ? 6.164 8.507 24.383 1.00 92.19 156 LEU A O 1
ATOM 1302 N N . SER A 1 157 ? 5.255 8.777 26.410 1.00 93.25 157 SER A N 1
ATOM 1303 C CA . SER A 1 157 ? 4.400 9.896 25.998 1.00 93.25 157 SER A CA 1
ATOM 1304 C C . SER A 1 157 ? 5.172 11.200 25.768 1.00 93.25 157 SER A C 1
ATOM 1306 O O . SER A 1 157 ? 4.628 12.129 25.171 1.00 93.25 157 SER A O 1
ATOM 1308 N N . LYS A 1 158 ? 6.438 11.266 26.207 1.00 93.56 158 LYS A N 1
ATOM 1309 C CA . LYS A 1 158 ? 7.346 12.396 25.959 1.00 93.56 158 LYS A CA 1
ATOM 1310 C C . LYS A 1 158 ? 8.022 12.301 24.587 1.00 93.56 158 LYS A C 1
ATOM 1312 O O . LYS A 1 158 ? 8.525 13.303 24.086 1.00 93.56 158 LYS A O 1
ATOM 1317 N N . ILE A 1 159 ? 8.019 11.117 23.969 1.00 92.50 159 ILE A N 1
ATOM 1318 C CA . ILE A 1 159 ? 8.637 10.883 22.664 1.00 92.50 159 ILE A CA 1
ATOM 1319 C C . ILE A 1 159 ? 7.680 11.379 21.569 1.00 92.50 159 ILE A C 1
ATOM 1321 O O . ILE A 1 159 ? 6.529 10.930 21.507 1.00 92.50 159 ILE A O 1
ATOM 1325 N N . PRO A 1 160 ? 8.109 12.306 20.694 1.00 89.69 160 PRO A N 1
ATOM 1326 C CA . PRO A 1 160 ? 7.264 12.777 19.611 1.00 89.69 160 PRO A CA 1
ATOM 1327 C C . PRO A 1 160 ? 7.070 11.687 18.551 1.00 89.69 160 PRO A C 1
ATOM 1329 O O . PRO A 1 160 ? 7.888 10.786 18.379 1.00 89.69 160 PRO A O 1
ATOM 1332 N N . LEU A 1 161 ? 5.971 11.787 17.813 1.00 89.44 161 LEU A N 1
ATOM 1333 C CA . LEU A 1 161 ? 5.632 10.855 16.746 1.00 89.44 161 LEU A CA 1
ATOM 1334 C C . LEU A 1 161 ? 6.107 11.396 15.398 1.00 89.44 161 LEU A C 1
ATOM 1336 O O . LEU A 1 161 ? 6.183 12.607 15.194 1.00 89.44 161 LEU A O 1
ATOM 1340 N N . VAL A 1 162 ? 6.381 10.497 14.457 1.00 84.88 162 VAL A N 1
ATOM 1341 C CA . VAL A 1 162 ? 6.838 10.847 13.107 1.00 84.88 162 VAL A CA 1
ATOM 1342 C C . VAL A 1 162 ? 5.850 10.315 12.076 1.00 84.88 162 VAL A C 1
ATOM 1344 O O . VAL A 1 162 ? 5.339 9.201 12.203 1.00 84.88 162 VAL A O 1
ATOM 1347 N N . LYS A 1 163 ? 5.535 11.125 11.064 1.00 81.69 163 LYS A N 1
ATOM 1348 C CA . LYS A 1 163 ? 4.800 10.692 9.872 1.00 81.69 163 LYS A CA 1
ATOM 1349 C C . LYS A 1 163 ? 5.376 11.394 8.647 1.00 81.69 163 LYS A C 1
ATOM 1351 O O . LYS A 1 163 ? 5.237 12.609 8.521 1.00 81.69 163 LYS A O 1
ATOM 1356 N N . GLY A 1 164 ? 5.992 10.618 7.756 1.00 78.25 164 GLY A N 1
ATOM 1357 C CA . GLY A 1 164 ? 6.848 11.176 6.709 1.00 78.25 164 GLY A CA 1
ATOM 1358 C C . GLY A 1 164 ? 8.024 11.922 7.343 1.00 78.25 164 GLY A C 1
ATOM 1359 O O . GLY A 1 164 ? 8.639 11.425 8.279 1.00 78.25 164 GLY A O 1
ATOM 1360 N N . ASP A 1 165 ? 8.263 13.148 6.899 1.00 77.25 165 ASP A N 1
ATOM 1361 C CA . ASP A 1 165 ? 9.293 14.074 7.390 1.00 77.25 165 ASP A CA 1
ATOM 1362 C C . ASP A 1 165 ? 8.795 15.019 8.514 1.00 77.25 165 ASP A C 1
ATOM 1364 O O . ASP A 1 165 ? 9.499 15.932 8.981 1.00 77.25 165 ASP A O 1
ATOM 1368 N N . VAL A 1 166 ? 7.553 14.823 8.972 1.00 84.44 166 VAL A N 1
ATOM 1369 C CA . VAL A 1 166 ? 6.929 15.655 10.003 1.00 84.44 166 VAL A CA 1
ATOM 1370 C C . VAL A 1 166 ? 6.939 14.950 11.355 1.00 84.44 166 VAL A C 1
ATOM 1372 O O . VAL A 1 166 ? 6.284 13.929 11.564 1.00 84.44 166 VAL A O 1
ATOM 1375 N N . ILE A 1 167 ? 7.639 15.576 12.299 1.00 88.50 167 ILE A N 1
ATOM 1376 C CA . ILE A 1 167 ? 7.592 15.267 13.728 1.00 88.50 167 ILE A CA 1
ATOM 1377 C C . ILE A 1 167 ? 6.410 16.026 14.339 1.00 88.50 167 ILE A C 1
ATOM 1379 O O . ILE A 1 167 ? 6.270 17.231 14.109 1.00 88.50 167 ILE A O 1
ATOM 1383 N N . TYR A 1 168 ? 5.563 15.345 15.107 1.00 88.94 168 TYR A N 1
ATOM 1384 C CA . TYR A 1 168 ? 4.400 15.929 15.770 1.00 88.94 168 TYR A CA 1
ATOM 1385 C C . TYR A 1 168 ? 4.243 15.418 17.215 1.00 88.94 168 TYR A C 1
ATOM 1387 O O . TYR A 1 168 ? 4.671 14.306 17.530 1.00 88.94 168 TYR A O 1
ATOM 1395 N N . PRO A 1 169 ? 3.628 16.209 18.115 1.00 90.94 169 PRO A N 1
ATOM 1396 C CA . PRO A 1 169 ? 3.454 15.821 19.513 1.00 90.94 169 PRO A CA 1
ATOM 1397 C C . PRO A 1 169 ? 2.650 14.530 19.709 1.00 90.94 169 PRO A C 1
ATOM 1399 O O . PRO A 1 169 ? 1.666 14.267 19.007 1.00 90.94 169 PRO A O 1
ATOM 1402 N N . PHE A 1 170 ? 3.030 13.762 20.729 1.00 92.06 170 PHE A N 1
ATOM 1403 C CA . PHE A 1 170 ? 2.264 12.612 21.194 1.00 92.06 170 PHE A CA 1
ATOM 1404 C C . PHE A 1 170 ? 0.870 13.037 21.683 1.00 92.06 170 PHE A C 1
ATOM 1406 O O . PHE A 1 170 ? 0.701 14.066 22.335 1.00 92.06 170 PHE A O 1
ATOM 1413 N N . GLY A 1 171 ? -0.148 12.220 21.405 1.00 87.25 171 GLY A N 1
ATOM 1414 C CA . GLY A 1 171 ? -1.514 12.462 21.876 1.00 87.25 171 GLY A CA 1
ATOM 1415 C C . GLY A 1 171 ? -2.381 13.324 20.955 1.00 87.25 171 GLY A C 1
ATOM 1416 O O . GLY A 1 171 ? -3.563 13.504 21.251 1.00 87.25 171 GLY A O 1
ATOM 1417 N N . LEU A 1 172 ? -1.850 13.821 19.832 1.00 87.06 172 LEU A N 1
ATOM 1418 C CA . LEU A 1 172 ? -2.683 14.456 18.812 1.00 87.06 172 LEU A CA 1
ATOM 1419 C C . LEU A 1 172 ? -3.662 13.439 18.201 1.00 87.06 172 LEU A C 1
ATOM 1421 O O . LEU A 1 172 ? -3.288 12.343 17.785 1.00 87.06 172 LEU A O 1
ATOM 1425 N N . GLY A 1 173 ? -4.942 13.810 18.147 1.00 82.44 173 GLY A N 1
ATOM 1426 C CA . GLY A 1 173 ? -5.973 13.030 17.469 1.00 82.44 173 GLY A CA 1
ATOM 1427 C C . GLY A 1 173 ? -5.761 12.983 15.951 1.00 82.44 173 GLY A C 1
ATOM 1428 O O . GLY A 1 173 ? -5.080 13.815 15.367 1.00 82.44 173 GLY A O 1
ATOM 1429 N N . THR A 1 174 ? -6.406 12.033 15.268 1.00 78.88 174 THR A N 1
ATOM 1430 C CA . THR A 1 174 ? -6.194 11.813 13.819 1.00 78.88 174 THR A CA 1
ATOM 1431 C C . THR A 1 174 ? -6.424 13.071 12.967 1.00 78.88 174 THR A C 1
ATOM 1433 O O . THR A 1 174 ? -5.653 13.342 12.043 1.00 78.88 174 THR A O 1
ATOM 1436 N N . LEU A 1 175 ? -7.476 13.841 13.267 1.00 82.00 175 LEU A N 1
ATOM 1437 C CA . LEU A 1 175 ? -7.796 15.069 12.534 1.00 82.00 175 LEU A CA 1
ATOM 1438 C C . LEU A 1 175 ? -6.773 16.171 12.814 1.00 82.00 175 LEU A C 1
ATOM 1440 O O . LEU A 1 175 ? -6.247 16.756 11.869 1.00 82.00 175 LEU A O 1
ATOM 1444 N N . SER A 1 176 ? -6.432 16.405 14.085 1.00 86.62 176 SER A N 1
ATOM 1445 C CA . SER A 1 176 ? -5.450 17.428 14.450 1.00 86.62 176 SER A CA 1
ATOM 1446 C C . SER A 1 176 ? -4.056 17.088 13.929 1.00 86.62 176 SER A C 1
ATOM 1448 O O . SER A 1 176 ? -3.402 17.971 13.390 1.00 86.62 176 SER A O 1
ATOM 1450 N N . THR A 1 177 ? -3.636 15.819 13.956 1.00 86.62 177 THR A N 1
ATOM 1451 C CA . THR A 1 177 ? -2.406 15.363 13.289 1.00 86.62 177 THR A CA 1
ATOM 1452 C C . THR A 1 177 ? -2.435 15.666 11.792 1.00 86.62 177 THR A C 1
ATOM 1454 O O . THR A 1 177 ? -1.450 16.151 11.248 1.00 86.62 177 THR A O 1
ATOM 1457 N N . SER A 1 178 ? -3.555 15.414 11.107 1.00 85.69 178 SER A N 1
ATOM 1458 C CA . SER A 1 178 ? -3.659 15.650 9.658 1.00 85.69 178 SER A CA 1
ATOM 1459 C C . SER A 1 178 ? -3.549 17.137 9.308 1.00 85.69 178 SER A C 1
ATOM 1461 O O . SER A 1 178 ? -2.846 17.497 8.365 1.00 85.69 178 SER A O 1
ATOM 1463 N N . VAL A 1 179 ? -4.199 18.002 10.092 1.00 87.94 179 VAL A N 1
ATOM 1464 C CA . VAL A 1 179 ? -4.086 19.462 9.951 1.00 87.94 179 VAL A CA 1
ATOM 1465 C C . VAL A 1 179 ? -2.666 19.924 10.275 1.00 87.94 179 VAL A C 1
ATOM 1467 O O . VAL A 1 179 ? -2.070 20.644 9.479 1.00 87.94 179 VAL A O 1
ATOM 1470 N N . TYR A 1 180 ? -2.095 19.458 11.389 1.00 89.75 180 TYR A N 1
ATOM 1471 C CA . TYR A 1 180 ? -0.741 19.802 11.821 1.00 89.75 180 TYR A CA 1
ATOM 1472 C C . TYR A 1 180 ? 0.295 19.463 10.748 1.00 89.75 180 TYR A C 1
ATOM 1474 O O . TYR A 1 180 ? 1.089 20.319 10.371 1.00 89.75 180 TYR A O 1
ATOM 1482 N N . ILE A 1 181 ? 0.242 18.244 10.200 1.00 86.88 181 ILE A N 1
ATOM 1483 C CA . ILE A 1 181 ? 1.138 17.797 9.128 1.00 86.88 181 ILE A CA 1
ATOM 1484 C C . ILE A 1 181 ? 0.981 18.670 7.886 1.00 86.88 181 ILE A C 1
ATOM 1486 O O . ILE A 1 181 ? 1.980 19.108 7.327 1.00 86.88 181 ILE A O 1
ATOM 1490 N N . ARG A 1 182 ? -0.254 18.979 7.473 1.00 86.50 182 ARG A N 1
ATOM 1491 C CA . ARG A 1 182 ? -0.497 19.836 6.304 1.00 86.50 182 ARG A CA 1
ATOM 1492 C C . ARG A 1 182 ? 0.051 21.252 6.498 1.00 86.50 182 ARG A C 1
ATOM 1494 O O . ARG A 1 182 ? 0.558 21.829 5.543 1.00 86.50 182 ARG A O 1
ATOM 1501 N N . LEU A 1 183 ? -0.053 21.812 7.702 1.00 87.62 183 LEU A N 1
ATOM 1502 C CA . LEU A 1 183 ? 0.473 23.144 8.010 1.00 87.62 183 LEU A CA 1
ATOM 1503 C C . LEU A 1 183 ? 2.005 23.145 8.077 1.00 87.62 183 LEU A C 1
ATOM 1505 O O . LEU A 1 183 ? 2.641 23.974 7.434 1.00 87.62 183 LEU A O 1
ATOM 1509 N N . LYS A 1 184 ? 2.606 22.186 8.792 1.00 83.62 184 LYS A N 1
ATOM 1510 C CA . LYS A 1 184 ? 4.070 22.042 8.899 1.00 83.62 184 LYS A CA 1
ATOM 1511 C C . LYS A 1 184 ? 4.734 21.696 7.567 1.00 83.62 184 LYS A C 1
ATOM 1513 O O . LYS A 1 184 ? 5.828 22.179 7.304 1.00 83.62 184 LYS A O 1
ATOM 1518 N N . GLY A 1 185 ? 4.074 20.905 6.724 1.00 75.75 185 GLY A N 1
ATOM 1519 C CA . GLY A 1 185 ? 4.572 20.555 5.393 1.00 75.75 185 GLY A CA 1
ATOM 1520 C C . GLY A 1 185 ? 4.651 21.746 4.432 1.00 75.75 185 GLY A C 1
ATOM 1521 O O . GLY A 1 185 ? 5.374 21.676 3.450 1.00 75.75 185 GLY A O 1
ATOM 1522 N N . ARG A 1 186 ? 3.950 22.856 4.713 1.00 73.25 186 ARG A N 1
ATOM 1523 C CA . ARG A 1 186 ? 4.037 24.094 3.917 1.00 73.25 186 ARG A CA 1
ATOM 1524 C C . ARG A 1 186 ? 5.196 25.004 4.322 1.00 73.25 186 ARG A C 1
ATOM 1526 O O . ARG A 1 186 ? 5.559 25.878 3.549 1.00 73.25 186 ARG A O 1
ATOM 1533 N N . THR A 1 187 ? 5.728 24.844 5.533 1.00 71.31 187 THR A N 1
ATOM 1534 C CA . THR A 1 187 ? 6.710 25.774 6.117 1.00 71.31 187 THR A CA 1
ATOM 1535 C C . THR A 1 187 ? 8.110 25.192 6.241 1.00 71.31 187 THR A C 1
ATOM 1537 O O . THR A 1 187 ? 9.054 25.938 6.487 1.00 71.31 187 THR A O 1
ATOM 1540 N N . LYS A 1 188 ? 8.279 23.879 6.070 1.00 60.41 188 LYS A N 1
ATOM 1541 C CA . LYS A 1 188 ? 9.601 23.255 6.038 1.00 60.41 188 LYS A CA 1
ATOM 1542 C C . LYS A 1 188 ? 10.179 23.256 4.622 1.00 60.41 188 LYS A C 1
ATOM 1544 O O . LYS A 1 188 ? 9.570 22.727 3.698 1.00 60.41 188 LYS A O 1
ATOM 1549 N N . THR A 1 189 ? 11.430 23.693 4.503 1.00 54.62 189 THR A N 1
ATOM 1550 C CA . THR A 1 189 ? 12.409 23.076 3.599 1.00 54.62 189 THR A CA 1
ATOM 1551 C C . THR A 1 189 ? 12.672 21.657 4.118 1.00 54.62 189 THR A C 1
ATOM 1553 O O . THR A 1 189 ? 13.579 21.416 4.910 1.00 54.62 189 THR A O 1
ATOM 1556 N N . GLY A 1 190 ? 11.762 20.728 3.811 1.00 55.97 190 GLY A N 1
ATOM 1557 C CA . GLY A 1 190 ? 11.841 19.348 4.293 1.00 55.97 190 GLY A CA 1
ATOM 1558 C C . GLY A 1 190 ? 13.142 18.671 3.860 1.00 55.97 190 GLY A C 1
ATOM 1559 O O . GLY A 1 190 ? 13.735 19.038 2.844 1.00 55.97 190 GLY A O 1
ATOM 1560 N N . TYR A 1 191 ? 13.575 17.674 4.633 1.00 59.50 191 TYR A N 1
ATOM 1561 C CA . TYR A 1 191 ? 14.589 16.726 4.179 1.00 59.50 191 TYR A CA 1
ATOM 1562 C C . TYR A 1 191 ? 14.118 16.147 2.840 1.00 59.50 191 TYR A C 1
ATOM 1564 O O . TYR A 1 191 ? 13.063 15.514 2.777 1.00 59.50 191 TYR A O 1
ATOM 1572 N N . LYS A 1 192 ? 14.856 16.431 1.764 1.00 64.19 192 LYS A N 1
ATOM 1573 C CA . LYS A 1 192 ? 14.609 15.812 0.466 1.00 64.19 192 LYS A CA 1
ATOM 1574 C C . LYS A 1 192 ? 15.292 14.459 0.491 1.00 64.19 192 LYS A C 1
ATOM 1576 O O . LYS A 1 192 ? 16.512 14.379 0.392 1.00 64.19 192 LYS A O 1
ATOM 1581 N N . ASP A 1 193 ? 14.491 13.423 0.693 1.00 69.31 193 ASP A N 1
ATOM 1582 C CA . ASP A 1 193 ? 14.956 12.057 0.535 1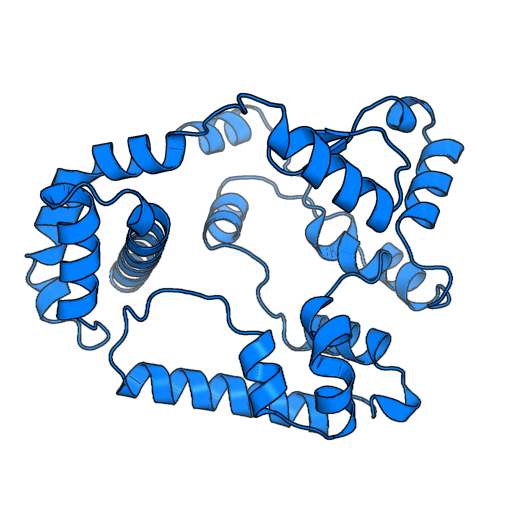.00 69.31 193 ASP A CA 1
ATOM 1583 C C . ASP A 1 193 ? 15.223 11.811 -0.953 1.00 69.31 193 ASP A C 1
ATOM 1585 O O . ASP A 1 193 ? 14.299 11.606 -1.744 1.00 69.31 193 ASP A O 1
ATOM 1589 N N . ASN A 1 194 ? 16.494 11.920 -1.336 1.00 82.75 194 ASN A N 1
ATOM 1590 C CA . ASN A 1 194 ? 16.938 11.669 -2.700 1.00 82.75 194 ASN A CA 1
ATOM 1591 C C . ASN A 1 194 ? 17.284 10.194 -2.933 1.00 82.75 194 ASN A C 1
ATOM 1593 O O . ASN A 1 194 ? 17.633 9.832 -4.052 1.00 82.75 194 ASN A O 1
ATOM 1597 N N . LEU A 1 195 ? 17.146 9.331 -1.919 1.00 83.81 195 LEU A N 1
ATOM 1598 C CA . LEU A 1 195 ? 17.649 7.961 -1.961 1.00 83.81 195 LEU A CA 1
ATOM 1599 C C . LEU A 1 195 ? 17.039 7.145 -3.100 1.00 83.81 195 LEU A C 1
ATOM 1601 O O . LEU A 1 195 ? 17.750 6.368 -3.729 1.00 83.81 195 LEU A O 1
ATOM 1605 N N . GLN A 1 196 ? 15.749 7.336 -3.399 1.00 86.56 196 GLN A N 1
ATOM 1606 C CA . GLN A 1 196 ? 15.109 6.680 -4.543 1.00 86.56 196 GLN A CA 1
ATOM 1607 C C . GLN A 1 196 ? 15.759 7.106 -5.866 1.00 86.56 196 GLN A C 1
ATOM 1609 O O . GLN A 1 196 ? 16.056 6.256 -6.699 1.00 86.56 196 GLN A O 1
ATOM 1614 N N . TYR A 1 197 ? 16.005 8.403 -6.054 1.00 90.12 197 TYR A N 1
ATOM 1615 C CA . TYR A 1 197 ? 16.608 8.922 -7.281 1.00 90.12 197 TYR A CA 1
ATOM 1616 C C . TYR A 1 197 ? 18.063 8.488 -7.408 1.00 90.12 197 TYR A C 1
ATOM 1618 O O . TYR A 1 197 ? 18.461 8.019 -8.467 1.00 90.12 197 TYR A O 1
ATOM 1626 N N . ASP A 1 198 ? 18.836 8.590 -6.327 1.00 91.06 198 ASP A N 1
ATOM 1627 C CA . ASP A 1 198 ? 20.237 8.169 -6.294 1.00 91.06 198 ASP A CA 1
ATOM 1628 C C . ASP A 1 198 ? 20.355 6.671 -6.605 1.00 91.06 198 ASP A C 1
ATOM 1630 O O . ASP A 1 198 ? 21.171 6.265 -7.434 1.00 91.06 198 ASP A O 1
ATOM 1634 N N . PHE A 1 199 ? 19.478 5.854 -6.010 1.00 90.69 199 PHE A N 1
ATOM 1635 C CA . PHE A 1 199 ? 19.375 4.428 -6.303 1.00 90.69 199 PHE A CA 1
ATOM 1636 C C . PHE A 1 199 ? 19.046 4.164 -7.777 1.00 90.69 199 PHE A C 1
ATOM 1638 O O . PHE A 1 199 ? 19.795 3.454 -8.445 1.00 90.69 199 PHE A O 1
ATOM 1645 N N . LEU A 1 200 ? 17.972 4.752 -8.311 1.00 94.06 200 LEU A N 1
ATOM 1646 C CA . LEU A 1 200 ? 17.580 4.559 -9.711 1.00 94.06 200 LEU A CA 1
ATOM 1647 C C . LEU A 1 200 ? 18.660 5.046 -10.687 1.00 94.06 200 LEU A C 1
ATOM 1649 O O . LEU A 1 200 ? 18.918 4.384 -11.688 1.00 94.06 200 LEU A O 1
ATOM 1653 N N . ASN A 1 201 ? 19.335 6.156 -10.390 1.00 94.88 201 ASN A N 1
ATOM 1654 C CA . ASN A 1 201 ? 20.425 6.674 -11.218 1.00 94.88 201 ASN A CA 1
ATOM 1655 C C . ASN A 1 201 ? 21.628 5.722 -11.213 1.00 94.88 201 ASN A C 1
ATOM 1657 O O . ASN A 1 201 ? 22.194 5.450 -12.265 1.00 94.88 201 ASN A O 1
ATOM 1661 N N . SER A 1 202 ? 21.975 5.134 -10.061 1.00 95.38 202 SER A N 1
ATOM 1662 C CA . SER A 1 202 ? 23.026 4.105 -9.993 1.00 95.38 202 SER A CA 1
ATOM 1663 C C . SER A 1 202 ? 22.701 2.812 -10.752 1.00 95.38 202 SER A C 1
ATOM 1665 O O . SER A 1 202 ? 23.595 2.000 -10.972 1.00 95.38 202 SER A O 1
ATOM 1667 N N . LEU A 1 203 ? 21.440 2.614 -11.151 1.00 95.50 203 LEU A N 1
ATOM 1668 C CA . LEU A 1 203 ? 20.984 1.462 -11.927 1.00 95.50 203 LEU A CA 1
ATOM 1669 C C . LEU A 1 203 ? 20.710 1.795 -13.398 1.00 95.50 203 LEU A C 1
ATOM 1671 O O . LEU A 1 203 ? 20.180 0.942 -14.104 1.00 95.50 203 LEU A O 1
ATOM 1675 N N . GLU A 1 204 ? 21.048 3.000 -13.870 1.00 96.88 204 GLU A N 1
ATOM 1676 C CA . GLU A 1 204 ? 20.714 3.450 -15.229 1.00 96.88 204 GLU A CA 1
ATOM 1677 C C . GLU A 1 204 ? 21.197 2.469 -16.303 1.00 96.88 204 GLU A C 1
ATOM 1679 O O . GLU A 1 204 ? 20.388 2.005 -17.102 1.00 96.88 204 GLU A O 1
ATOM 1684 N N . GLU A 1 205 ? 22.476 2.090 -16.274 1.00 96.62 205 GLU A N 1
ATOM 1685 C CA . GLU A 1 205 ? 23.063 1.145 -17.234 1.00 96.62 205 GLU A CA 1
ATOM 1686 C C . GLU A 1 205 ? 22.335 -0.207 -17.209 1.00 96.62 205 GLU A C 1
ATOM 1688 O O . GLU A 1 205 ? 21.841 -0.672 -18.233 1.00 96.62 205 GLU A O 1
ATOM 1693 N N . TYR A 1 206 ? 22.138 -0.777 -16.016 1.00 96.50 206 TYR A N 1
ATOM 1694 C CA . TYR A 1 206 ? 21.407 -2.035 -15.843 1.00 96.50 206 TYR A CA 1
ATOM 1695 C C . TYR A 1 206 ? 19.978 -1.974 -16.402 1.00 96.50 206 TYR A C 1
ATOM 1697 O O . TYR A 1 206 ? 19.495 -2.929 -17.020 1.00 96.50 206 TYR A O 1
ATOM 1705 N N . VAL A 1 207 ? 19.272 -0.868 -16.163 1.00 97.50 207 VAL A N 1
ATOM 1706 C CA . VAL A 1 207 ? 17.901 -0.679 -16.639 1.00 97.50 207 VAL A CA 1
ATOM 1707 C C . VAL A 1 207 ? 17.868 -0.546 -18.161 1.00 97.50 207 VAL A C 1
ATOM 1709 O O . VAL A 1 207 ? 17.034 -1.191 -18.801 1.00 97.50 207 VAL A O 1
ATOM 1712 N N . GLN A 1 208 ? 18.768 0.254 -18.735 1.00 96.81 208 GLN A N 1
ATOM 1713 C CA . GLN A 1 208 ? 18.871 0.450 -20.181 1.00 96.81 208 GLN A CA 1
ATOM 1714 C C . GLN A 1 208 ? 19.207 -0.862 -20.898 1.00 96.81 208 GLN A C 1
ATOM 1716 O O . GLN A 1 208 ? 18.565 -1.202 -21.893 1.00 96.81 208 GLN A O 1
ATOM 1721 N N . ASP A 1 209 ? 20.123 -1.658 -20.352 1.00 96.94 209 ASP A N 1
ATOM 1722 C CA . ASP A 1 209 ? 20.426 -2.992 -20.875 1.00 96.94 209 ASP A CA 1
ATOM 1723 C C . ASP A 1 209 ? 19.214 -3.921 -20.766 1.00 96.94 209 ASP A C 1
ATOM 1725 O O . ASP A 1 209 ? 18.869 -4.643 -21.706 1.00 96.94 209 ASP A O 1
ATOM 1729 N N . THR A 1 210 ? 18.506 -3.868 -19.636 1.00 96.88 210 THR A N 1
ATOM 1730 C CA . THR A 1 210 ? 17.334 -4.713 -19.395 1.00 96.88 210 THR A CA 1
ATOM 1731 C C . THR A 1 210 ? 16.232 -4.468 -20.424 1.00 96.88 210 THR A C 1
ATOM 1733 O O . THR A 1 210 ? 15.735 -5.440 -20.992 1.00 96.88 210 THR A O 1
ATOM 1736 N N . ILE A 1 211 ? 15.867 -3.215 -20.723 1.00 97.12 211 ILE A N 1
ATOM 1737 C CA . ILE A 1 211 ? 14.791 -2.917 -21.693 1.00 97.12 211 ILE A CA 1
ATOM 1738 C C . ILE A 1 211 ? 15.152 -3.244 -23.152 1.00 97.12 211 ILE A C 1
ATOM 1740 O O . ILE A 1 211 ? 14.275 -3.248 -24.022 1.00 97.12 211 ILE A O 1
ATOM 1744 N N . ASN A 1 212 ? 16.429 -3.508 -23.424 1.00 96.25 212 ASN A N 1
ATOM 1745 C CA . ASN A 1 212 ? 16.931 -3.918 -24.735 1.00 96.25 212 ASN A CA 1
ATOM 1746 C C . ASN A 1 212 ? 17.261 -5.419 -24.801 1.00 96.25 212 ASN A C 1
ATOM 1748 O O . ASN A 1 212 ? 17.587 -5.934 -25.869 1.00 96.25 212 ASN A O 1
ATOM 1752 N N . SER A 1 213 ? 17.152 -6.137 -23.682 1.00 96.31 213 SER A N 1
ATOM 1753 C CA . SER A 1 213 ? 17.438 -7.568 -23.607 1.00 96.31 213 SER A CA 1
ATOM 1754 C C . SER A 1 213 ? 16.376 -8.422 -24.309 1.00 96.31 213 SER A C 1
ATOM 1756 O O . SER A 1 213 ? 15.193 -8.078 -24.344 1.00 96.31 213 SER A O 1
ATOM 1758 N N . GLY A 1 214 ? 16.788 -9.593 -24.808 1.00 94.75 214 GLY A N 1
ATOM 1759 C CA . GLY A 1 214 ? 15.867 -10.569 -25.398 1.00 94.75 214 GLY A CA 1
ATOM 1760 C C . GLY A 1 214 ? 14.762 -11.004 -24.431 1.00 94.75 214 GLY A C 1
ATOM 1761 O O . GLY A 1 214 ? 13.605 -11.028 -24.828 1.00 94.75 214 GLY A O 1
ATOM 1762 N N . ASP A 1 215 ? 15.099 -11.247 -23.157 1.00 94.19 215 ASP A N 1
ATOM 1763 C CA . ASP A 1 215 ? 14.146 -11.636 -22.101 1.00 94.19 215 ASP A CA 1
ATOM 1764 C C . ASP A 1 215 ? 13.037 -10.591 -21.901 1.00 94.19 215 ASP A C 1
ATOM 1766 O O . ASP A 1 215 ? 11.859 -10.938 -21.809 1.00 94.19 215 ASP A O 1
ATOM 1770 N N . PHE A 1 216 ? 13.385 -9.299 -21.897 1.00 96.12 216 PHE A N 1
ATOM 1771 C CA . PHE A 1 216 ? 12.386 -8.233 -21.847 1.00 96.12 216 PHE A CA 1
ATOM 1772 C C . PHE A 1 216 ? 11.517 -8.219 -23.107 1.00 96.12 216 PHE A C 1
ATOM 1774 O O . PHE A 1 216 ? 10.291 -8.194 -23.005 1.00 96.12 216 PHE A O 1
ATOM 1781 N N . LEU A 1 217 ? 12.138 -8.264 -24.289 1.00 95.50 217 LEU A N 1
ATOM 1782 C CA . LEU A 1 217 ? 11.439 -8.179 -25.575 1.00 95.50 217 LEU A CA 1
ATOM 1783 C C . LEU A 1 217 ? 10.506 -9.373 -25.830 1.00 95.50 217 LEU A C 1
ATOM 1785 O O . LEU A 1 217 ? 9.467 -9.194 -26.457 1.00 95.50 217 LEU A O 1
ATOM 1789 N N . SER A 1 218 ? 10.834 -10.560 -25.315 1.00 95.00 218 SER A N 1
ATOM 1790 C CA . SER A 1 218 ? 9.996 -11.761 -25.420 1.00 95.00 218 SER A CA 1
ATOM 1791 C C . SER A 1 218 ? 8.959 -11.906 -24.300 1.00 95.00 218 SER A C 1
ATOM 1793 O O . SER A 1 218 ? 8.190 -12.862 -24.301 1.00 95.00 218 SER A O 1
ATOM 1795 N N . CYS A 1 219 ? 8.952 -11.021 -23.299 1.00 95.06 219 CYS A N 1
ATOM 1796 C CA . CYS A 1 219 ? 8.036 -11.129 -22.165 1.00 95.06 219 CYS A CA 1
ATOM 1797 C C . CYS A 1 219 ? 6.620 -10.676 -22.549 1.00 95.06 219 CYS A C 1
ATOM 1799 O O . CYS A 1 219 ? 6.319 -9.481 -22.582 1.00 95.06 219 CYS A O 1
ATOM 1801 N N . ASP A 1 220 ? 5.722 -11.637 -22.761 1.00 94.12 220 ASP A N 1
ATOM 1802 C CA . ASP A 1 220 ? 4.350 -11.372 -23.209 1.00 94.12 220 ASP A CA 1
ATOM 1803 C C . ASP A 1 220 ? 3.485 -10.610 -22.203 1.00 94.12 220 ASP A C 1
ATOM 1805 O O . ASP A 1 220 ? 2.446 -10.080 -22.586 1.00 94.12 220 ASP A O 1
ATOM 1809 N N . TYR A 1 221 ? 3.874 -10.540 -20.928 1.00 93.69 221 TYR A N 1
ATOM 1810 C CA . TYR A 1 221 ? 3.124 -9.800 -19.909 1.00 93.69 221 TYR A CA 1
ATOM 1811 C C . TYR A 1 221 ? 3.223 -8.285 -20.094 1.00 93.69 221 TYR A C 1
ATOM 1813 O O . TYR A 1 221 ? 2.330 -7.555 -19.655 1.00 93.69 221 TYR A O 1
ATOM 1821 N N . TYR A 1 222 ? 4.316 -7.811 -20.695 1.00 97.19 222 TYR A N 1
ATOM 1822 C CA . TYR A 1 222 ? 4.692 -6.407 -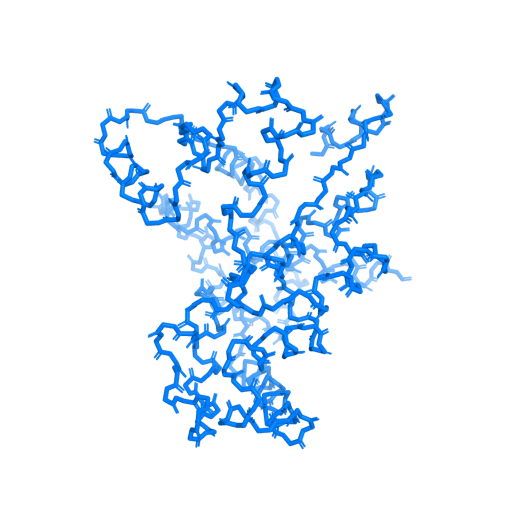20.683 1.00 97.19 222 TYR A CA 1
ATOM 1823 C C . TYR A 1 222 ? 3.972 -5.574 -21.727 1.00 97.19 222 TYR A C 1
ATOM 1825 O O . TYR A 1 222 ? 3.861 -5.944 -22.892 1.00 97.19 222 TYR A O 1
ATOM 1833 N N . ASP A 1 223 ? 3.543 -4.390 -21.298 1.00 97.44 223 ASP A N 1
ATOM 1834 C CA . ASP A 1 223 ? 3.358 -3.281 -22.220 1.00 97.44 223 ASP A CA 1
ATOM 1835 C C . ASP A 1 223 ? 4.734 -2.654 -22.485 1.00 97.44 223 ASP A C 1
ATOM 1837 O O . ASP A 1 223 ? 5.193 -1.761 -21.766 1.00 97.44 223 ASP A O 1
ATOM 1841 N N . HIS A 1 224 ? 5.448 -3.194 -23.479 1.00 97.38 224 HIS A N 1
ATOM 1842 C CA . HIS A 1 224 ? 6.816 -2.769 -23.792 1.00 97.38 224 HIS A CA 1
ATOM 1843 C C . HIS A 1 224 ? 6.902 -1.284 -24.124 1.00 97.38 224 HIS A C 1
ATOM 1845 O O . HIS A 1 224 ? 7.904 -0.648 -23.797 1.00 97.38 224 HIS A O 1
ATOM 1851 N N . GLN A 1 225 ? 5.874 -0.736 -24.776 1.00 96.62 225 GLN A N 1
ATOM 1852 C CA . GLN A 1 225 ? 5.861 0.669 -25.157 1.00 96.62 225 GLN A CA 1
ATOM 1853 C C . GLN A 1 225 ? 5.738 1.552 -23.920 1.00 96.62 225 GLN A C 1
ATOM 1855 O O . GLN A 1 225 ? 6.527 2.484 -23.767 1.00 96.62 225 GLN A O 1
ATOM 1860 N N . GLU A 1 226 ? 4.802 1.243 -23.023 1.00 97.31 226 GLU A N 1
ATOM 1861 C CA . GLU A 1 226 ? 4.619 2.010 -21.792 1.00 97.31 226 GLU A CA 1
ATOM 1862 C C . GLU A 1 226 ? 5.866 1.960 -20.907 1.00 97.31 226 GLU A C 1
ATOM 1864 O O . GLU A 1 226 ? 6.334 2.988 -20.419 1.00 97.31 226 GLU A O 1
ATOM 1869 N N . ILE A 1 227 ? 6.480 0.785 -20.763 1.00 98.00 227 ILE A N 1
ATOM 1870 C CA . ILE A 1 227 ? 7.713 0.647 -19.983 1.00 98.00 227 ILE A CA 1
ATOM 1871 C C . ILE A 1 227 ? 8.845 1.468 -20.607 1.00 98.00 227 ILE A C 1
ATOM 1873 O O . ILE A 1 227 ? 9.506 2.225 -19.898 1.00 98.00 227 ILE A O 1
ATOM 1877 N N . LYS A 1 228 ? 9.051 1.391 -21.929 1.00 97.38 228 LYS A N 1
ATOM 1878 C CA . LYS A 1 228 ? 10.061 2.217 -22.612 1.00 97.38 228 LYS A CA 1
ATOM 1879 C C . LYS A 1 228 ? 9.777 3.711 -22.451 1.00 97.38 228 LYS A C 1
ATOM 1881 O O . LYS A 1 228 ? 10.716 4.479 -22.259 1.00 97.38 228 LYS A O 1
ATOM 1886 N N . ASN A 1 229 ? 8.510 4.126 -22.476 1.00 97.44 229 ASN A N 1
ATOM 1887 C CA . ASN A 1 229 ? 8.120 5.513 -22.215 1.00 97.44 229 ASN A CA 1
ATOM 1888 C C . ASN A 1 229 ? 8.487 5.943 -20.788 1.00 97.44 229 ASN A C 1
ATOM 1890 O O . ASN A 1 229 ? 9.005 7.044 -20.607 1.00 97.44 229 ASN A O 1
ATOM 1894 N N . ILE A 1 230 ? 8.268 5.081 -19.791 1.00 97.69 230 ILE A N 1
ATOM 1895 C CA . ILE A 1 230 ? 8.652 5.332 -18.395 1.00 97.69 230 ILE A CA 1
ATOM 1896 C C . ILE A 1 230 ? 10.177 5.457 -18.272 1.00 97.69 230 ILE A C 1
ATOM 1898 O O . ILE A 1 230 ? 10.664 6.452 -17.733 1.00 97.69 230 ILE A O 1
ATOM 1902 N N . VAL A 1 231 ? 10.934 4.491 -18.809 1.00 97.69 231 VAL A N 1
ATOM 1903 C CA . VAL A 1 231 ? 12.405 4.461 -18.726 1.00 97.69 231 VAL A CA 1
ATOM 1904 C C . VAL A 1 231 ? 13.028 5.664 -19.438 1.00 97.69 231 VAL A C 1
ATOM 1906 O O . VAL A 1 231 ? 13.783 6.420 -18.827 1.00 97.69 231 VAL A O 1
ATOM 1909 N N . ASN A 1 232 ? 12.675 5.896 -20.704 1.00 97.38 232 ASN A N 1
ATOM 1910 C CA . ASN A 1 232 ? 13.206 7.019 -21.480 1.00 97.38 232 ASN A CA 1
ATOM 1911 C C . ASN A 1 232 ? 12.707 8.360 -20.933 1.00 97.38 232 ASN A C 1
ATOM 1913 O O . ASN A 1 232 ? 13.448 9.340 -20.893 1.00 97.38 232 ASN A O 1
ATOM 1917 N N . GLY A 1 233 ? 11.464 8.413 -20.455 1.00 97.31 233 GLY A N 1
ATOM 1918 C CA . GLY A 1 233 ? 10.925 9.583 -19.777 1.00 97.31 233 GLY A CA 1
ATOM 1919 C C . GLY A 1 233 ? 11.758 9.963 -18.553 1.00 97.31 233 GLY A C 1
ATOM 1920 O O . GLY A 1 233 ? 12.106 11.132 -18.389 1.00 97.31 233 GLY A O 1
ATOM 1921 N N . TYR A 1 234 ? 12.119 8.986 -17.722 1.00 97.69 234 TYR A N 1
ATOM 1922 C CA . TYR A 1 234 ? 12.922 9.219 -16.527 1.00 97.69 234 TYR A CA 1
ATOM 1923 C C . TYR A 1 234 ? 14.385 9.558 -16.860 1.00 97.69 234 TYR A C 1
ATOM 1925 O O . TYR A 1 234 ? 14.867 10.617 -16.457 1.00 97.69 234 TYR A O 1
ATOM 1933 N N . TYR A 1 235 ? 15.091 8.712 -17.620 1.00 97.62 235 TYR A N 1
ATOM 1934 C CA . TYR A 1 235 ? 16.534 8.869 -17.849 1.00 97.62 235 TYR A CA 1
ATOM 1935 C C . TYR A 1 235 ? 16.882 9.844 -18.975 1.00 97.62 235 TYR A C 1
ATOM 1937 O O . TYR A 1 235 ? 17.790 10.657 -18.808 1.00 97.62 235 TYR A O 1
ATOM 1945 N N . THR A 1 236 ? 16.173 9.809 -20.104 1.00 95.75 236 THR A N 1
ATOM 1946 C CA . THR A 1 236 ? 16.473 10.655 -21.273 1.00 95.75 236 THR A CA 1
ATOM 1947 C C . THR A 1 236 ? 15.830 12.028 -21.135 1.00 95.75 236 THR A C 1
ATOM 1949 O O . THR A 1 236 ? 16.517 13.044 -21.204 1.00 95.75 236 THR A O 1
ATOM 1952 N N . ASN A 1 237 ? 14.523 12.070 -20.859 1.00 95.62 237 ASN A N 1
ATOM 1953 C CA . ASN A 1 237 ? 13.774 13.327 -20.744 1.00 95.62 237 ASN A CA 1
ATOM 1954 C C . ASN A 1 237 ? 13.892 13.966 -19.350 1.00 95.62 237 ASN A C 1
ATOM 1956 O O . ASN A 1 237 ? 13.293 15.014 -19.105 1.00 95.62 237 ASN A O 1
ATOM 1960 N N . LYS A 1 238 ? 14.639 13.334 -18.430 1.00 95.25 238 LYS A N 1
ATOM 1961 C CA . LYS A 1 238 ? 14.872 13.786 -17.047 1.00 95.25 238 LYS A CA 1
ATOM 1962 C C . LYS A 1 238 ? 13.574 14.087 -16.284 1.00 95.25 238 LYS A C 1
ATOM 1964 O O . LYS A 1 238 ? 13.534 14.952 -15.407 1.00 95.25 238 LYS A O 1
ATOM 1969 N N . ASN A 1 239 ? 12.500 13.356 -16.589 1.00 95.06 239 ASN A N 1
ATOM 1970 C CA . ASN A 1 239 ? 11.220 13.496 -15.911 1.00 95.06 239 ASN A CA 1
ATOM 1971 C C . ASN A 1 239 ? 11.210 12.694 -14.600 1.00 95.06 239 ASN A C 1
ATOM 1973 O O . ASN A 1 239 ? 10.750 11.554 -14.539 1.00 95.06 239 ASN A O 1
ATOM 1977 N N . LEU A 1 240 ? 11.662 13.339 -13.524 1.00 92.75 240 LEU A N 1
ATOM 1978 C CA . LEU A 1 240 ? 11.736 12.751 -12.183 1.00 92.75 240 LEU A CA 1
ATOM 1979 C C . LEU A 1 240 ? 10.377 12.297 -11.621 1.00 92.75 240 LEU A C 1
ATOM 1981 O O . LEU A 1 240 ? 10.343 11.467 -10.715 1.00 92.75 240 LEU A O 1
ATOM 1985 N N . SER A 1 241 ? 9.249 12.784 -12.157 1.00 91.88 241 SER A N 1
ATOM 1986 C CA . SER A 1 241 ? 7.920 12.339 -11.703 1.00 91.88 241 SER A CA 1
ATOM 1987 C C . SER A 1 241 ? 7.649 10.854 -11.978 1.00 91.88 241 SER A C 1
ATOM 1989 O O . SER A 1 241 ? 6.808 10.259 -11.307 1.00 91.88 241 SER A O 1
ATOM 1991 N N . LEU A 1 242 ? 8.411 10.243 -12.894 1.00 94.56 242 LEU A N 1
ATOM 1992 C CA . LEU A 1 242 ? 8.317 8.830 -13.259 1.00 94.56 242 LEU A CA 1
ATOM 1993 C C . LEU A 1 242 ? 9.113 7.896 -12.333 1.00 94.56 242 LEU A C 1
ATOM 1995 O O . LEU A 1 242 ? 9.075 6.686 -12.532 1.00 94.56 242 LEU A O 1
ATOM 1999 N N . ALA A 1 243 ? 9.805 8.409 -11.307 1.00 92.50 243 ALA A N 1
ATOM 2000 C CA . ALA A 1 243 ? 10.632 7.589 -10.411 1.00 92.50 243 ALA A CA 1
ATOM 2001 C C . ALA A 1 243 ? 9.857 6.420 -9.779 1.00 92.50 243 ALA A C 1
ATOM 2003 O O . ALA A 1 243 ? 10.327 5.287 -9.771 1.00 92.50 243 ALA A O 1
ATOM 2004 N N . ASN A 1 244 ? 8.638 6.680 -9.295 1.00 89.69 244 ASN A N 1
ATOM 2005 C CA . ASN A 1 244 ? 7.790 5.649 -8.688 1.00 89.69 244 ASN A CA 1
ATOM 2006 C C . ASN A 1 244 ? 7.303 4.603 -9.692 1.00 89.69 244 ASN A C 1
ATOM 2008 O O . ASN A 1 244 ? 7.041 3.462 -9.312 1.00 89.69 244 ASN A O 1
ATOM 2012 N N . ASP A 1 245 ? 7.144 5.006 -10.947 1.00 93.62 245 ASP A N 1
ATOM 2013 C CA . ASP A 1 245 ? 6.645 4.148 -12.011 1.00 93.62 245 ASP A CA 1
ATOM 2014 C C . ASP A 1 245 ? 7.763 3.230 -12.510 1.00 93.62 245 ASP A C 1
ATOM 2016 O O . ASP A 1 245 ? 7.559 2.027 -12.689 1.00 93.62 245 ASP A O 1
ATOM 2020 N N . LEU A 1 246 ? 8.968 3.792 -12.626 1.00 94.94 246 LEU A N 1
ATOM 2021 C CA . LEU A 1 246 ? 10.194 3.071 -12.923 1.00 94.94 246 LEU A CA 1
ATOM 2022 C C . LEU A 1 246 ? 10.532 2.059 -11.822 1.00 94.94 246 LEU A C 1
ATOM 2024 O O . LEU A 1 246 ? 10.747 0.886 -12.117 1.00 94.94 246 LEU A O 1
ATOM 2028 N N . ASP A 1 247 ? 10.520 2.489 -10.558 1.00 92.00 247 ASP A N 1
ATOM 2029 C CA . ASP A 1 247 ? 10.763 1.625 -9.396 1.00 92.00 247 ASP A CA 1
ATOM 2030 C C . ASP A 1 247 ? 9.742 0.478 -9.313 1.00 92.00 247 ASP A C 1
ATOM 2032 O O . ASP A 1 247 ? 10.093 -0.672 -9.038 1.00 92.00 247 ASP A O 1
ATOM 2036 N N . TRP A 1 248 ? 8.473 0.763 -9.628 1.00 91.00 248 TRP A N 1
ATOM 2037 C CA . TRP A 1 248 ? 7.420 -0.249 -9.683 1.00 91.00 248 TRP A CA 1
ATOM 2038 C C . TRP A 1 248 ? 7.690 -1.322 -10.743 1.00 91.00 248 TRP A C 1
ATOM 2040 O O . TRP A 1 248 ? 7.629 -2.515 -10.431 1.00 91.00 248 TRP A O 1
ATOM 2050 N N . TRP A 1 249 ? 8.003 -0.919 -11.978 1.00 94.81 249 TRP A N 1
ATOM 2051 C CA . TRP A 1 249 ? 8.359 -1.864 -13.036 1.00 94.81 249 TRP A CA 1
ATOM 2052 C C . TRP A 1 249 ? 9.614 -2.665 -12.680 1.00 94.81 249 TRP A C 1
ATOM 2054 O O . TRP A 1 249 ? 9.597 -3.892 -12.767 1.00 94.81 249 TRP A O 1
ATOM 2064 N N . LEU A 1 250 ? 10.672 -1.992 -12.226 1.00 93.56 250 LEU A N 1
ATOM 2065 C CA . LEU A 1 250 ? 11.946 -2.622 -11.892 1.00 93.56 250 LEU A CA 1
ATOM 2066 C C . LEU A 1 250 ? 11.784 -3.664 -10.779 1.00 93.56 250 LEU A C 1
ATOM 2068 O O . LEU A 1 250 ? 12.307 -4.775 -10.871 1.00 93.56 250 LEU A O 1
ATOM 2072 N N . THR A 1 251 ? 10.998 -3.337 -9.751 1.00 89.06 251 THR A N 1
ATOM 2073 C CA . THR A 1 251 ? 10.652 -4.272 -8.675 1.00 89.06 251 THR A CA 1
ATOM 2074 C C . THR A 1 251 ? 9.959 -5.519 -9.222 1.00 89.06 251 THR A C 1
ATOM 2076 O O . THR A 1 251 ? 10.303 -6.640 -8.833 1.00 89.06 251 THR A O 1
ATOM 2079 N N . PHE A 1 252 ? 8.995 -5.344 -10.131 1.00 90.62 252 PHE A N 1
ATOM 2080 C CA . PHE A 1 252 ? 8.306 -6.464 -10.763 1.00 90.62 252 PHE A CA 1
ATOM 2081 C C . PHE A 1 252 ? 9.253 -7.309 -11.626 1.00 90.62 252 PHE A C 1
ATOM 2083 O O . PHE A 1 252 ? 9.229 -8.535 -11.523 1.00 90.62 252 PHE A O 1
ATOM 2090 N N . ASP A 1 253 ? 10.107 -6.685 -12.439 1.00 92.75 253 ASP A N 1
ATOM 2091 C CA . ASP A 1 253 ? 11.017 -7.399 -13.338 1.00 92.75 253 ASP A CA 1
ATOM 2092 C C . ASP A 1 253 ? 12.042 -8.244 -12.570 1.00 92.75 253 ASP A C 1
ATOM 2094 O O . ASP A 1 253 ? 12.233 -9.424 -12.874 1.00 92.75 253 ASP A O 1
ATOM 2098 N N . ILE A 1 254 ? 12.623 -7.686 -11.503 1.00 89.50 254 ILE A N 1
ATOM 2099 C CA . ILE A 1 254 ? 13.527 -8.418 -10.607 1.00 89.50 254 ILE A CA 1
ATOM 2100 C C . ILE A 1 254 ? 12.799 -9.602 -9.960 1.00 89.50 254 ILE A C 1
ATOM 2102 O O . ILE A 1 254 ? 13.350 -10.702 -9.870 1.00 89.50 254 ILE A O 1
ATOM 2106 N N . TRP A 1 255 ? 11.562 -9.408 -9.495 1.00 87.69 255 TRP A N 1
ATOM 2107 C CA . TRP A 1 255 ? 10.763 -10.500 -8.940 1.00 87.69 255 TRP A CA 1
ATOM 2108 C C . TRP A 1 255 ? 10.500 -11.599 -9.978 1.00 87.69 255 TRP A C 1
ATOM 2110 O O . TRP A 1 255 ? 10.749 -12.768 -9.684 1.00 87.69 255 TRP A O 1
ATOM 2120 N N . ARG A 1 256 ? 10.077 -11.234 -11.195 1.00 89.88 256 ARG A N 1
ATOM 2121 C CA . ARG A 1 256 ? 9.799 -12.169 -12.297 1.00 89.88 256 ARG A CA 1
ATOM 2122 C C . ARG A 1 256 ? 11.033 -13.002 -12.641 1.00 89.88 256 ARG A C 1
ATOM 2124 O O . ARG A 1 256 ? 10.946 -14.226 -12.684 1.00 89.88 256 ARG A O 1
ATOM 2131 N N . LYS A 1 257 ? 12.195 -12.366 -12.822 1.00 87.81 257 LYS A N 1
ATOM 2132 C CA . LYS A 1 257 ? 13.463 -13.056 -13.126 1.00 87.81 257 LYS A CA 1
ATOM 2133 C C . LYS A 1 257 ? 13.854 -14.062 -12.038 1.00 87.81 257 LYS A C 1
ATOM 2135 O O . LYS A 1 257 ? 14.332 -15.151 -12.339 1.00 87.81 257 LYS A O 1
ATOM 2140 N N . ASN A 1 258 ? 13.580 -13.748 -10.771 1.00 82.81 258 ASN A N 1
ATOM 2141 C CA . ASN A 1 258 ? 13.843 -14.661 -9.655 1.00 82.81 258 ASN A CA 1
ATOM 2142 C C . ASN A 1 258 ? 12.933 -15.901 -9.621 1.00 82.81 258 ASN A C 1
ATOM 2144 O O . ASN A 1 258 ? 13.265 -16.856 -8.920 1.00 82.81 258 ASN A O 1
ATOM 2148 N N . LEU A 1 259 ? 11.805 -15.912 -10.340 1.00 81.38 259 LEU A N 1
ATOM 2149 C CA . LEU A 1 259 ? 10.969 -17.111 -10.470 1.00 81.38 259 LEU A CA 1
ATOM 2150 C C . LEU A 1 259 ? 11.565 -18.136 -11.439 1.00 81.38 259 LEU A C 1
ATOM 2152 O O . LEU A 1 259 ? 11.334 -19.323 -11.255 1.00 81.38 259 LEU A O 1
ATOM 2156 N N . HIS A 1 260 ? 12.324 -17.684 -12.440 1.00 68.25 260 HIS A N 1
ATOM 2157 C CA . HIS A 1 260 ? 12.938 -18.548 -13.455 1.00 68.25 260 HIS A CA 1
ATOM 2158 C C . HIS A 1 260 ? 14.330 -19.063 -13.058 1.00 68.25 260 HIS A C 1
ATOM 2160 O O . HIS A 1 260 ? 14.804 -20.036 -13.629 1.00 68.25 260 HIS A O 1
ATOM 2166 N N . ASN A 1 261 ? 14.968 -18.435 -12.065 1.00 57.41 261 ASN A N 1
ATOM 2167 C CA . ASN A 1 261 ? 16.272 -18.838 -11.523 1.00 57.41 261 ASN A CA 1
ATOM 2168 C C . ASN A 1 261 ? 16.163 -19.821 -10.334 1.00 57.41 261 ASN A C 1
ATOM 2170 O O . ASN A 1 261 ? 17.086 -19.909 -9.522 1.00 57.41 261 ASN A O 1
ATOM 2174 N N . ARG A 1 262 ? 15.028 -20.513 -10.187 1.00 45.09 262 ARG A N 1
ATOM 2175 C CA . ARG A 1 262 ? 14.783 -21.569 -9.192 1.00 45.09 262 ARG A CA 1
ATOM 2176 C C . ARG A 1 262 ? 14.466 -22.872 -9.898 1.00 45.09 262 ARG A C 1
ATOM 2178 O O . ARG A 1 262 ? 14.920 -23.911 -9.377 1.00 45.09 262 ARG A O 1
#

=== Feature glossary ===
A reading guide for the features in this record.

Start from the sequence.

  · Sequence gives the chain of amino acids in standard one-letter code (A=alanine, C=cysteine, …, Y=tyrosine), read N→C. It is the only feature that is directly encoded by the gene; all structural features are derived from the folded form of this sequence.

Fold it, and you get atomic coordinates and the backbone conformation that goes with them.

  · The mmCIF table is the protein's shape written out atom by atom. For each backbone N, Cα, C, and carbonyl O, it records an (x, y, z) coordinate triple in Å plus the residue type, chain letter, and residue number.

  · Backbone dihedral angles. Every residue except chain termini has a φ (preceding-C → N → Cα → C) and a ψ (N → Cα → C → next-N). They are reported in degrees following the IUPAC sign convention. Secondary structure is essentially a statement about which (φ, ψ) basin each residue occupies.

  · DSSP 8-state secondary structure assigns each residue one of H (α-helix), G (3₁₀-helix), I (π-helix), E (extended β-strand), B (isolated β-bridge), T (hydrogen-bonded turn), S (bend), or '-' (coil). The assignment is computed from backbone hydrogen-bond geometry via the Kabsch–Sander algorithm.

  · P-SEA three-state annotation labels each residue as helix, strand, or coil based purely on the geometry of the Cα trace. It serves as a fallback when the full backbone (and thus DSSP) is unavailable.

Summarize the fold with a handful of shape descriptors and a per-residue structural alphabet.

  · Radius of gyration (Rg) is the root-mean-square distance of Cα atoms from their centroid — a single number for overall size and compactness. A globular domain of N residues has Rg ≈ 2.2·N^0.38 Å; an extended or disordered chain has a much larger Rg. The Cα contact count is the number of residue pairs whose Cα atoms are within 8 Å and are more than four positions apart in sequence — a standard proxy for tertiary packing density. The bounding box is the smallest axis-aligned box enclosing all Cα atoms.

  · Foldseek's 3Di representation compresses backbone geometry into a per-residue letter drawn from a learned twenty-state alphabet. It captures the tertiary interaction pattern around each residue — which residues are packed against it in space, regardless of where they are in sequence.

  · Accessible surface area quantifies burial. A residue with SASA near zero is packed into the hydrophobic core; one with SASA >100 Å² sits on the surface. Computed here via the Shrake–Rupley numerical algorithm with a 1.4 Å probe.

Ask how reliable the model is.

  · For AlphaFold models, the B-factor field carries pLDDT — the model's own estimate of local accuracy on a 0–100 scale. Regions with pLDDT<50 should be treated as essentially unmodeled; they often correspond to intrinsically disordered segments.

  · For experimental (PDB) structures, the B-factor (temperature factor) quantifies the positional spread of each atom in the crystal — a combination of thermal vibration and static disorder — in units of Å². High B-factors mark flexible loops or poorly resolved regions; low B-factors mark the rigid, well-ordered core.

  · PAE(i, j) answers: if I align the predicted and true structures on residue i, how far off (in Å) do I expect residue j to be? A block-diagonal PAE matrix with low values on the blocks and high values off-diagonal is the signature of a multi-domain protein with confidently predicted domains but uncertain inter-domain orientation.

Place it in context: what it resembles, what it is annotated as, and how it looks.

  · Structural nearest neighbors (via Foldseek easy-search vs the PDB). Reported per hit: target PDB id, E-value, and alignment TM-score. A TM-score above ~0.5 is the conventional threshold for 'same fold'.

  · Functional annotations link the protein to curated databases. InterPro entries identify conserved domains and families by matching the sequence against member-database signatures (Pfam, PROSITE, CDD, …). Gene Ontology (GO) terms describe molecular function, biological process, and cellular component in a controlled vocabulary. CATH places the structure in a hierarchical fold classification (Class/Architecture/Topology/Homologous-superfamily). The organism is the source species.

  · Plot images: a contact map (which residues are close in 3D, as an N×N binary image), a Ramachandran scatter (backbone torsion angles, revealing secondary-structure composition at a glance), and — for AlphaFold structures — a PAE heatmap (pairwise prediction confidence).

  · Structure images are PyMOL renders from six orthogonal camera directions. Cartoon representation draws helices as coils and strands as arrows; sticks shows the backbone as bonds; surface shows the solvent-excluded envelope. Rainbow coloring maps sequence position to hue (blue→red, N→C); chain coloring assigns a distinct color per polypeptide.